Protein AF-A0A4Q6BHI4-F1 (afdb_monomer)

pLDDT: mean 84.82, std 15.79, range [33.0, 98.56]

Secondary structure (DSSP, 8-state):
------PPP-----S--------PPEEEPTT--HHHHHHHHHH-S-EEE-SEEEEEEEEEE-TTEEEEEEES-TTTEEEEEEEEES-EEEEEEESSEEE--PPTT-EEEEE-SSS-EEEEEES-EEEEEEEEEEEEE-SSEEEEEES-EEEEEEEEEEEEEEEEEEEEE---TT-----EEEEEEEEEEES-EE---SSSEEEEE-S-BTTBSEEEEEEEE-TTTTS-TT-EEEEE-S-SS---EEEEEEE-TT-SEEEEE-SSSEEEEES-B----TT----EEEE--TT---EEEEES-EE-S-TTT-S-SEE--TT-EEEEES-EEEE--TT-TTS-EEEE--HHHHHHTTPPPPTTEEEE--

Nearest PDB structures (foldseek):
  5w6h-assembly1_C  TM=3.954E-01  e=1.498E+00  Kuttervirus CBA120

Foldseek 3Di:
DDDDPDDDDDDPDPDPPDPPPDDDAAEDDQPDALVRVLVCQVVDLHHEYEFDEHENAEREADDARHHEDEYPAQVGYEYEYAYEYEHHDHYEYEGYEYDYQADAAAERYEYDYAYEHDYEYELYEFEHAQRYERHEYHYAYEYEYEQYAQARYLADYEYHHQRYAYEYYHYDAPHHCHAYEYPHEEAAHEQHEHEAHDDLESYEHEAAYPVHEHEAYAYHYQYNLPPDPRYEHYEHDADAHAHHYEDAYAEDRQGQEHYEHRYQHEYEYEQHEYQDDPSHNHQEYYEYDQPHLYEYEAEQYEGEDDLPPHLYHYHYHLNYAAEHENYWYQAADPVDNVDTDTDADAPVRCVVSVHDDHPRYHRYYD

Solvent-accessible surface area (backbone atoms only — not comparable to full-atom values): 17343 Å² total; per-residue (Å²): 138,83,85,80,80,79,74,79,76,79,76,79,75,68,84,75,80,74,81,73,73,82,83,74,61,44,75,53,63,76,85,47,48,36,68,55,49,46,58,47,53,77,75,35,50,30,33,27,39,53,71,45,69,35,55,39,48,72,36,75,40,48,88,47,37,38,40,37,44,35,34,67,25,41,91,43,9,38,37,38,35,33,38,41,33,42,16,25,42,69,23,36,41,28,22,20,21,36,39,31,79,32,56,75,76,33,49,25,34,31,34,33,58,86,44,50,25,30,39,35,40,35,38,27,33,27,27,2,32,81,44,2,20,14,34,31,37,47,19,32,33,43,36,39,40,30,40,36,36,27,29,56,18,45,33,12,37,38,32,59,15,65,60,20,41,39,36,36,38,40,30,58,69,84,76,17,29,34,20,38,38,38,56,27,16,31,47,39,38,35,46,31,27,31,31,52,46,80,73,59,36,36,31,36,45,65,46,46,27,81,77,50,58,27,39,38,34,51,31,32,34,40,32,47,75,58,78,52,94,69,28,16,47,31,31,27,60,78,40,88,51,58,39,26,37,38,42,20,38,61,33,47,50,28,21,33,25,53,30,39,44,10,22,37,17,40,41,36,39,44,56,26,40,40,80,62,47,101,74,46,54,32,34,34,39,35,37,34,42,63,86,12,49,24,40,37,39,35,38,48,26,32,43,28,56,46,68,86,83,28,80,40,57,62,49,69,17,93,50,29,37,37,41,34,33,48,25,26,38,34,32,75,30,95,89,42,65,91,55,59,47,77,43,70,55,32,69,68,51,36,50,75,38,75,34,82,77,58,92,47,51,47,56,39,81,114

Structure (mmCIF, N/CA/C/O backbone):
data_AF-A0A4Q6BHI4-F1
#
_entry.id   AF-A0A4Q6BHI4-F1
#
loop_
_atom_site.group_PDB
_atom_site.id
_atom_site.type_symbol
_atom_site.label_atom_id
_atom_site.label_alt_id
_atom_site.label_comp_id
_atom_site.label_asym_id
_atom_site.label_entity_id
_atom_site.label_seq_id
_atom_site.pdbx_PDB_ins_code
_atom_site.Cartn_x
_atom_site.Cartn_y
_atom_site.Cartn_z
_atom_site.occupancy
_atom_site.B_iso_or_equiv
_atom_site.auth_seq_id
_atom_site.auth_comp_id
_atom_site.auth_asym_id
_atom_site.auth_atom_id
_atom_site.pdbx_PDB_model_num
ATOM 1 N N . MET A 1 1 ? -3.845 -76.270 -6.814 1.00 40.12 1 MET A N 1
ATOM 2 C CA . MET A 1 1 ? -3.067 -75.185 -6.181 1.00 40.12 1 MET A CA 1
ATOM 3 C C . MET A 1 1 ? -2.710 -74.184 -7.267 1.00 40.12 1 MET A C 1
ATOM 5 O O . MET A 1 1 ? -1.854 -74.474 -8.090 1.00 40.12 1 MET A O 1
ATOM 9 N N . SER A 1 2 ? -3.455 -73.083 -7.365 1.00 36.72 2 SER A N 1
ATOM 10 C CA . SER A 1 2 ? -3.253 -72.045 -8.382 1.00 36.72 2 SER A CA 1
ATOM 11 C C . SER A 1 2 ? -2.414 -70.910 -7.797 1.00 36.72 2 SER A C 1
ATOM 13 O O . SER A 1 2 ? -2.824 -70.279 -6.825 1.00 36.72 2 SER A O 1
ATOM 15 N N . HIS A 1 3 ? -1.246 -70.656 -8.383 1.00 33.00 3 HIS A N 1
ATOM 16 C CA . HIS A 1 3 ? -0.408 -69.511 -8.047 1.00 33.00 3 HIS A CA 1
ATOM 17 C C . HIS A 1 3 ? -1.036 -68.226 -8.596 1.00 33.00 3 HIS A C 1
ATOM 19 O O . HIS A 1 3 ? -1.042 -67.989 -9.803 1.00 33.00 3 HIS A O 1
ATOM 25 N N . THR A 1 4 ? -1.557 -67.384 -7.706 1.00 37.88 4 THR A N 1
ATOM 26 C CA . THR A 1 4 ? -1.957 -66.017 -8.042 1.00 37.88 4 THR A CA 1
ATOM 27 C C . THR A 1 4 ? -0.696 -65.170 -8.184 1.00 37.88 4 THR A C 1
ATOM 29 O O . THR A 1 4 ? -0.023 -64.864 -7.201 1.00 37.88 4 THR A O 1
ATOM 32 N N . VAL A 1 5 ? -0.355 -64.803 -9.419 1.00 38.62 5 VAL A N 1
ATOM 33 C CA . VAL A 1 5 ? 0.704 -63.833 -9.713 1.00 38.62 5 VAL A CA 1
ATOM 34 C C . VAL A 1 5 ? 0.212 -62.452 -9.281 1.00 38.62 5 VAL A C 1
ATOM 36 O O . VAL A 1 5 ? -0.640 -61.851 -9.937 1.00 38.62 5 VAL A O 1
ATOM 39 N N . VAL A 1 6 ? 0.742 -61.941 -8.171 1.00 37.22 6 VAL A N 1
ATOM 40 C CA . VAL A 1 6 ? 0.564 -60.540 -7.777 1.00 37.22 6 VAL A CA 1
ATOM 41 C C . VAL A 1 6 ? 1.385 -59.691 -8.746 1.00 37.22 6 VAL A C 1
ATOM 43 O O . VAL A 1 6 ? 2.612 -59.663 -8.682 1.00 37.22 6 VAL A O 1
ATOM 46 N N . LYS A 1 7 ? 0.714 -59.024 -9.693 1.00 38.41 7 LYS A N 1
ATOM 47 C CA . LYS A 1 7 ? 1.350 -58.001 -10.531 1.00 38.41 7 LYS A CA 1
ATOM 48 C C . LYS A 1 7 ? 1.791 -56.846 -9.633 1.00 38.41 7 LYS A C 1
ATOM 50 O O . LYS A 1 7 ? 0.963 -56.262 -8.937 1.00 38.41 7 LYS A O 1
ATOM 55 N N . ALA A 1 8 ? 3.079 -56.514 -9.674 1.00 38.62 8 ALA A N 1
ATOM 56 C CA . ALA A 1 8 ? 3.609 -55.316 -9.041 1.00 38.62 8 ALA A CA 1
ATOM 57 C C . ALA A 1 8 ? 2.848 -54.083 -9.556 1.00 38.62 8 ALA A C 1
ATOM 59 O O . ALA A 1 8 ? 2.782 -53.839 -10.763 1.00 38.62 8 ALA A O 1
ATOM 60 N N . GLN A 1 9 ? 2.247 -53.330 -8.635 1.00 39.44 9 GLN A N 1
ATOM 61 C CA . GLN A 1 9 ? 1.704 -52.006 -8.913 1.00 39.44 9 GLN A CA 1
ATOM 62 C C . GLN A 1 9 ? 2.836 -51.119 -9.435 1.00 39.44 9 GLN A C 1
ATOM 64 O O . GLN A 1 9 ? 3.889 -51.014 -8.805 1.00 39.44 9 GLN A O 1
ATOM 69 N N . ALA A 1 10 ? 2.619 -50.479 -10.585 1.00 41.16 10 ALA A N 1
ATOM 70 C CA . ALA A 1 10 ? 3.504 -49.431 -11.061 1.00 41.16 10 ALA A CA 1
ATOM 71 C C . ALA A 1 10 ? 3.562 -48.334 -9.990 1.00 41.16 10 ALA A C 1
ATOM 73 O O . ALA A 1 10 ? 2.552 -47.695 -9.691 1.00 41.16 10 ALA A O 1
ATOM 74 N N . ILE A 1 11 ? 4.737 -48.149 -9.391 1.00 40.34 11 ILE A N 1
ATOM 75 C CA . ILE A 1 11 ? 5.003 -47.029 -8.495 1.00 40.34 11 ILE A CA 1
ATOM 76 C C . ILE A 1 11 ? 4.774 -45.765 -9.322 1.00 40.34 11 ILE A C 1
ATOM 78 O O . ILE A 1 11 ? 5.447 -45.553 -10.332 1.00 40.34 11 ILE A O 1
ATOM 82 N N . ALA A 1 12 ? 3.797 -44.952 -8.919 1.00 41.09 12 ALA A N 1
ATOM 83 C CA . ALA A 1 12 ? 3.589 -43.631 -9.481 1.00 41.09 12 ALA A CA 1
ATOM 84 C C . ALA A 1 12 ? 4.886 -42.834 -9.295 1.00 41.09 12 ALA A C 1
ATOM 86 O O . ALA A 1 12 ? 5.229 -42.419 -8.188 1.00 41.09 12 ALA A O 1
ATOM 87 N N . THR A 1 13 ? 5.645 -42.671 -10.378 1.00 45.59 13 THR A N 1
ATOM 88 C CA . THR A 1 13 ? 6.774 -41.747 -10.423 1.00 45.59 13 THR A CA 1
ATOM 89 C C . THR A 1 13 ? 6.241 -40.374 -10.036 1.00 45.59 13 THR A C 1
ATOM 91 O O . THR A 1 13 ? 5.237 -39.942 -10.607 1.00 45.59 13 THR A O 1
ATOM 94 N N . GLY A 1 14 ? 6.879 -39.736 -9.051 1.00 45.06 14 GLY A N 1
ATOM 95 C CA . GLY A 1 14 ? 6.514 -38.420 -8.526 1.00 45.06 14 GLY A CA 1
ATOM 96 C C . GLY A 1 14 ? 6.396 -37.326 -9.599 1.00 45.06 14 GLY A C 1
ATOM 97 O O . GLY A 1 14 ? 6.573 -37.598 -10.790 1.00 45.06 14 GLY A O 1
ATOM 98 N N . PRO A 1 15 ? 6.083 -36.077 -9.203 1.00 47.22 15 PRO A N 1
ATOM 99 C CA . PRO A 1 15 ? 5.855 -34.988 -10.148 1.00 47.22 15 PRO A CA 1
ATOM 100 C C . PRO A 1 15 ? 6.998 -34.936 -11.160 1.00 47.22 15 PRO A C 1
ATOM 102 O O . PRO A 1 15 ? 8.171 -34.869 -10.784 1.00 47.22 15 PRO A O 1
ATOM 105 N N . ARG A 1 16 ? 6.645 -35.044 -12.449 1.00 47.09 16 ARG A N 1
ATOM 106 C CA . ARG A 1 16 ? 7.596 -34.922 -13.557 1.00 47.09 16 ARG A CA 1
ATOM 107 C C . ARG A 1 16 ? 8.430 -33.673 -13.289 1.00 47.09 16 ARG A C 1
ATOM 109 O O . ARG A 1 16 ? 7.856 -32.596 -13.147 1.00 47.09 16 ARG A O 1
ATOM 116 N N . LYS A 1 17 ? 9.758 -33.820 -13.207 1.00 46.34 17 LYS A N 1
ATOM 117 C CA . LYS A 1 17 ? 10.690 -32.692 -13.294 1.00 46.34 17 LYS A CA 1
ATOM 118 C C . LYS A 1 17 ? 10.298 -31.916 -14.550 1.00 46.34 17 LYS A C 1
ATOM 120 O O . LYS A 1 17 ? 10.532 -32.393 -15.657 1.00 46.34 17 LYS A O 1
ATOM 125 N N . GLY A 1 18 ? 9.637 -30.775 -14.381 1.00 50.44 18 GLY A N 1
ATOM 126 C CA . GLY A 1 18 ? 9.522 -29.809 -15.455 1.00 50.44 18 GLY A CA 1
ATOM 127 C C . GLY A 1 18 ? 10.945 -29.392 -15.783 1.00 50.44 18 GLY A C 1
ATOM 128 O O . GLY A 1 18 ? 11.634 -28.841 -14.928 1.00 50.44 18 GLY A O 1
ATOM 129 N N . GLU A 1 19 ? 11.423 -29.723 -16.975 1.00 48.78 19 GLU A N 1
ATOM 130 C CA . GLU A 1 19 ? 12.625 -29.104 -17.518 1.00 48.78 19 GLU A CA 1
ATOM 131 C C . GLU A 1 19 ? 12.284 -27.638 -17.810 1.00 48.78 19 GLU A C 1
ATOM 133 O O . GLU A 1 19 ? 11.965 -27.258 -18.937 1.00 48.78 19 GLU A O 1
ATOM 138 N N . GLU A 1 20 ? 12.263 -26.807 -16.769 1.00 62.50 20 GLU A N 1
ATOM 139 C CA . GLU A 1 20 ? 12.192 -25.364 -16.935 1.00 62.50 20 GLU A CA 1
ATOM 140 C C . GLU A 1 20 ? 13.462 -24.936 -17.672 1.00 62.50 20 GLU A C 1
ATOM 142 O O . GLU A 1 20 ? 14.576 -25.005 -17.147 1.00 62.50 20 GLU A O 1
ATOM 147 N N . LYS A 1 21 ? 13.309 -24.559 -18.946 1.00 67.19 21 LYS A N 1
ATOM 148 C CA . LYS A 1 21 ? 14.417 -24.021 -19.734 1.00 67.19 21 LYS A CA 1
ATOM 149 C C . LYS A 1 21 ? 14.941 -22.767 -19.026 1.00 67.19 21 LYS A C 1
ATOM 151 O O . LYS A 1 21 ? 14.135 -21.892 -18.705 1.00 67.19 21 LYS A O 1
ATOM 156 N N . PRO A 1 22 ? 16.262 -22.635 -18.818 1.00 73.69 22 PRO A N 1
ATOM 157 C CA . PRO A 1 22 ? 16.822 -21.466 -18.158 1.00 73.69 22 PRO A CA 1
ATOM 158 C C . PRO A 1 22 ? 16.455 -20.195 -18.931 1.00 73.69 22 PRO A C 1
ATOM 160 O O . PRO A 1 22 ? 16.632 -20.110 -20.150 1.00 73.69 22 PRO A O 1
ATOM 163 N N . VAL A 1 23 ? 15.937 -19.196 -18.217 1.00 80.00 23 VAL A N 1
ATOM 164 C CA . VAL A 1 23 ? 15.596 -17.894 -18.795 1.00 80.00 23 VAL A CA 1
ATOM 165 C C . VAL A 1 23 ? 16.890 -17.148 -19.120 1.00 80.00 23 VAL A C 1
ATOM 167 O O . VAL A 1 23 ? 17.655 -16.789 -18.227 1.00 80.00 23 VAL A O 1
ATOM 170 N N . ARG A 1 24 ? 17.148 -16.892 -20.407 1.00 87.50 24 ARG A N 1
ATOM 171 C CA . ARG A 1 24 ? 18.288 -16.072 -20.838 1.00 87.50 24 ARG A CA 1
ATOM 172 C C . ARG A 1 24 ? 17.933 -14.592 -20.721 1.00 87.50 24 ARG A C 1
ATOM 174 O O . ARG A 1 24 ? 17.007 -14.135 -21.390 1.00 87.50 24 ARG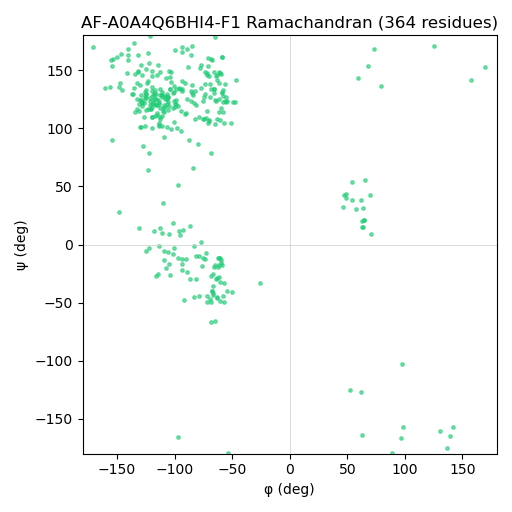 A O 1
ATOM 181 N N . LEU A 1 25 ? 18.691 -13.854 -19.914 1.00 92.31 25 LEU A N 1
ATOM 182 C CA . LEU A 1 25 ? 18.596 -12.398 -19.825 1.00 92.31 25 LEU A CA 1
ATOM 183 C C . LEU A 1 25 ? 19.611 -11.748 -20.774 1.00 92.31 25 LEU A C 1
ATOM 185 O O . LEU A 1 25 ? 20.783 -12.130 -20.782 1.00 92.31 25 LEU A O 1
ATOM 189 N N . LEU A 1 26 ? 19.178 -10.771 -21.571 1.00 96.38 26 LEU A N 1
ATOM 190 C CA . LEU A 1 26 ? 20.081 -9.988 -22.412 1.00 96.38 26 LEU A CA 1
ATOM 191 C C . LEU A 1 26 ? 20.719 -8.854 -21.591 1.00 96.38 26 LEU A C 1
ATOM 193 O O . LEU A 1 26 ? 19.977 -8.023 -21.068 1.00 96.38 26 LEU A O 1
ATOM 197 N N . PRO A 1 27 ? 22.056 -8.770 -21.486 1.00 97.31 27 PRO A N 1
ATOM 198 C CA . PRO A 1 27 ? 22.696 -7.684 -20.759 1.00 97.31 27 PRO A CA 1
ATOM 199 C C . PRO A 1 27 ? 22.519 -6.345 -21.486 1.00 97.31 27 PRO A C 1
ATOM 201 O O . PRO A 1 27 ? 22.748 -6.245 -22.692 1.00 97.31 27 PRO A O 1
ATOM 204 N N . ILE A 1 28 ? 22.157 -5.311 -20.734 1.00 98.06 28 ILE A N 1
ATOM 205 C CA . ILE A 1 28 ? 22.152 -3.921 -21.184 1.00 98.06 28 ILE A CA 1
ATOM 206 C C . ILE A 1 28 ? 23.559 -3.339 -20.971 1.00 98.06 28 ILE A C 1
ATOM 208 O O . ILE A 1 28 ? 24.056 -3.376 -19.842 1.00 98.06 28 ILE A O 1
ATOM 212 N N . PRO A 1 29 ? 24.225 -2.802 -22.012 1.00 97.62 29 PRO A N 1
ATOM 213 C CA . PRO A 1 29 ? 25.519 -2.144 -21.852 1.00 97.62 29 PRO A CA 1
ATOM 214 C C . PRO A 1 29 ? 25.423 -0.930 -20.924 1.00 97.62 29 PRO A C 1
ATOM 216 O O . PRO A 1 29 ? 24.495 -0.133 -21.040 1.00 97.62 29 PRO A O 1
ATOM 219 N N . LEU A 1 30 ? 26.411 -0.737 -20.047 1.00 96.50 30 LEU A N 1
ATOM 220 C CA . LEU A 1 30 ? 26.444 0.415 -19.134 1.00 96.50 30 LEU A CA 1
ATOM 221 C C . LEU A 1 30 ? 26.501 1.762 -19.877 1.00 96.50 30 LEU A C 1
ATOM 223 O O . LEU A 1 30 ? 26.010 2.768 -19.380 1.00 96.50 30 LEU A O 1
ATOM 227 N N . SER A 1 31 ? 27.077 1.769 -21.081 1.00 96.56 31 SER A N 1
ATOM 228 C CA . SER A 1 31 ? 27.160 2.939 -21.959 1.00 96.56 31 SER A CA 1
ATOM 229 C C . SER A 1 31 ? 25.906 3.173 -22.807 1.00 96.56 31 SER A C 1
ATOM 231 O O . SER A 1 31 ? 25.905 4.110 -23.602 1.00 96.56 31 SER A O 1
ATOM 233 N N . ALA A 1 32 ? 24.879 2.319 -22.707 1.00 97.69 32 ALA A N 1
ATOM 234 C CA . ALA A 1 32 ? 23.687 2.433 -23.538 1.00 97.69 32 ALA A CA 1
ATOM 235 C C . ALA A 1 32 ? 22.913 3.717 -23.210 1.00 97.69 32 ALA A C 1
ATOM 237 O O . ALA A 1 32 ? 22.606 4.016 -22.054 1.00 97.69 32 ALA A O 1
ATOM 238 N N . THR A 1 33 ? 22.571 4.466 -24.249 1.00 98.25 33 THR A N 1
ATOM 239 C CA . THR A 1 33 ? 21.705 5.643 -24.175 1.00 98.25 33 THR A CA 1
ATOM 240 C C . THR A 1 33 ? 20.249 5.239 -23.897 1.00 98.25 33 THR A C 1
ATOM 242 O O . THR A 1 33 ? 19.857 4.105 -24.188 1.00 98.25 33 THR A O 1
ATOM 245 N N . PRO A 1 34 ? 19.389 6.159 -23.416 1.00 98.44 34 PRO A N 1
ATOM 246 C CA . PRO A 1 34 ? 17.963 5.878 -23.224 1.00 98.44 34 PRO A CA 1
ATOM 247 C C . PRO A 1 34 ? 17.271 5.267 -24.455 1.00 98.44 34 PRO A C 1
ATOM 249 O O . PRO A 1 34 ? 16.480 4.335 -2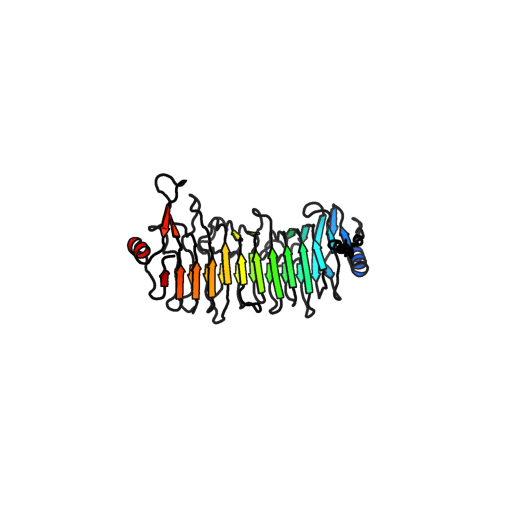4.327 1.00 98.44 34 PRO A O 1
ATOM 252 N N . ALA A 1 35 ? 17.593 5.762 -25.656 1.00 98.12 35 ALA A N 1
ATOM 253 C CA . ALA A 1 35 ? 17.015 5.267 -26.904 1.00 98.12 35 ALA A CA 1
ATOM 254 C C . ALA A 1 35 ? 17.468 3.833 -27.225 1.00 98.12 35 ALA A C 1
ATOM 256 O O . ALA A 1 35 ? 16.660 3.010 -27.653 1.00 98.12 35 ALA A O 1
ATOM 257 N N . GLU A 1 36 ? 18.740 3.510 -26.982 1.00 98.19 36 GLU A N 1
ATOM 258 C CA . GLU A 1 36 ? 19.262 2.150 -27.153 1.00 98.19 36 GLU A CA 1
ATOM 259 C C . GLU A 1 36 ? 18.654 1.182 -26.134 1.00 98.19 36 GLU A C 1
ATOM 261 O O . GLU A 1 36 ? 18.284 0.067 -26.502 1.00 98.19 36 GLU A O 1
ATOM 266 N N . ILE A 1 37 ? 18.487 1.613 -24.879 1.00 98.38 37 ILE A N 1
ATOM 267 C CA . ILE A 1 37 ? 17.819 0.829 -23.830 1.00 98.38 37 ILE A CA 1
ATOM 268 C C . ILE A 1 37 ? 16.373 0.519 -24.234 1.00 98.38 37 ILE A C 1
ATOM 270 O O . ILE A 1 37 ? 15.967 -0.645 -24.191 1.00 98.38 37 ILE A O 1
ATOM 274 N N . GLN A 1 38 ? 15.616 1.527 -24.680 1.00 98.06 38 GLN A N 1
ATOM 275 C CA . GLN A 1 38 ? 14.253 1.342 -25.185 1.00 98.06 38 GLN A CA 1
ATOM 276 C C . GLN A 1 38 ? 14.231 0.337 -26.346 1.00 98.06 38 GLN A C 1
ATOM 278 O O . GLN A 1 38 ? 13.494 -0.643 -26.299 1.00 98.06 38 GLN A O 1
ATOM 283 N N . ALA A 1 39 ? 15.103 0.511 -27.345 1.00 96.88 39 ALA A N 1
ATOM 284 C CA . ALA A 1 39 ? 15.169 -0.377 -28.505 1.00 96.88 39 ALA A CA 1
ATOM 285 C C . ALA A 1 39 ? 15.567 -1.824 -28.153 1.00 96.88 39 ALA A C 1
ATOM 287 O O . ALA A 1 39 ? 15.216 -2.764 -28.872 1.00 96.88 39 ALA A O 1
ATOM 288 N N . LEU A 1 40 ? 16.337 -2.038 -27.082 1.00 96.50 40 LEU A N 1
ATOM 289 C CA . LEU A 1 40 ? 16.642 -3.377 -26.574 1.00 96.50 40 LEU A CA 1
ATOM 290 C C . LEU A 1 40 ? 15.416 -4.001 -25.899 1.00 96.50 40 LEU A C 1
ATOM 292 O O . LEU A 1 40 ? 15.090 -5.149 -26.184 1.00 96.50 40 LEU A O 1
ATOM 296 N N . ILE A 1 41 ? 14.698 -3.249 -25.069 1.00 95.69 41 ILE A N 1
ATOM 297 C CA . ILE A 1 41 ? 13.499 -3.737 -24.372 1.00 95.69 41 ILE A CA 1
ATOM 298 C C . ILE A 1 41 ? 12.346 -4.028 -25.343 1.00 95.69 41 ILE A C 1
ATOM 300 O O . ILE A 1 41 ? 11.642 -5.025 -25.179 1.00 95.69 41 ILE A O 1
ATOM 304 N N . ASP A 1 42 ? 12.208 -3.232 -26.403 1.00 94.88 42 ASP A N 1
ATOM 305 C CA . ASP A 1 42 ? 11.208 -3.457 -27.453 1.00 94.88 42 ASP A CA 1
ATOM 306 C C . ASP A 1 42 ? 11.454 -4.767 -28.225 1.00 94.88 42 ASP A C 1
ATOM 308 O O . ASP A 1 42 ? 10.517 -5.395 -28.719 1.00 94.88 42 ASP A O 1
ATOM 312 N N . ARG A 1 43 ? 12.720 -5.193 -28.342 1.00 94.31 43 ARG A N 1
ATOM 313 C CA . ARG A 1 43 ? 13.121 -6.407 -29.076 1.00 94.31 43 ARG A CA 1
ATOM 314 C C . ARG A 1 43 ? 13.234 -7.644 -28.193 1.00 94.31 43 ARG A C 1
ATOM 316 O O . ARG A 1 43 ? 13.179 -8.763 -28.705 1.00 94.31 43 ARG A O 1
ATOM 323 N N . HIS A 1 44 ? 13.415 -7.465 -26.888 1.00 94.69 44 HIS A N 1
ATOM 324 C CA . HIS A 1 44 ? 13.744 -8.546 -25.970 1.00 94.69 44 HIS A CA 1
ATOM 325 C C . HIS A 1 44 ? 12.829 -8.540 -24.748 1.00 94.69 44 HIS A C 1
ATOM 327 O O . HIS A 1 44 ? 12.763 -7.579 -23.993 1.00 94.69 44 HIS A O 1
ATOM 333 N N . HIS A 1 45 ? 12.171 -9.676 -24.510 1.00 92.50 45 HIS A N 1
ATOM 334 C CA . HIS A 1 45 ? 11.302 -9.864 -23.345 1.00 92.50 45 HIS A CA 1
ATOM 335 C C . HIS A 1 45 ? 12.063 -9.907 -22.018 1.00 92.50 45 HIS A C 1
ATOM 337 O O . HIS A 1 45 ? 11.500 -9.593 -20.978 1.00 92.50 45 HIS A O 1
ATOM 343 N N . ASN A 1 46 ? 13.330 -10.322 -22.052 1.00 96.50 46 ASN A N 1
ATOM 344 C CA . ASN A 1 46 ? 14.133 -10.561 -20.863 1.00 96.50 46 ASN A CA 1
ATOM 345 C C . ASN A 1 46 ? 15.446 -9.784 -20.959 1.00 96.50 46 ASN A C 1
ATOM 347 O O . ASN A 1 46 ? 16.316 -10.141 -21.759 1.00 96.50 46 ASN A O 1
ATOM 351 N N . VAL A 1 47 ? 15.602 -8.748 -20.142 1.00 97.62 47 VAL A N 1
ATOM 352 C CA . VAL A 1 47 ? 16.798 -7.900 -20.101 1.00 97.62 47 VAL A CA 1
ATOM 353 C C . VAL A 1 47 ? 17.381 -7.831 -18.694 1.00 97.62 47 VAL A C 1
ATOM 355 O O . VAL A 1 47 ? 16.672 -7.953 -17.693 1.00 97.62 47 VAL A O 1
ATOM 358 N N . TYR A 1 48 ? 18.692 -7.627 -18.629 1.00 98.19 48 TYR A N 1
ATOM 359 C CA . TYR A 1 48 ? 19.456 -7.545 -17.397 1.00 98.19 48 TYR A CA 1
ATOM 360 C C . TYR A 1 48 ? 20.312 -6.286 -17.363 1.00 98.19 48 TYR A C 1
ATOM 362 O O . TYR A 1 48 ? 21.178 -6.081 -18.211 1.00 98.19 48 TYR A O 1
ATOM 370 N N . PHE A 1 49 ? 20.105 -5.472 -16.340 1.00 98.44 49 PHE A N 1
ATOM 371 C CA . PHE A 1 49 ? 20.971 -4.363 -15.993 1.00 98.44 49 PHE A CA 1
ATOM 372 C C . PHE A 1 49 ? 22.021 -4.865 -15.002 1.00 98.44 49 PHE A C 1
ATOM 374 O O . PHE A 1 49 ? 21.705 -5.212 -13.863 1.00 98.44 49 PHE A O 1
ATOM 381 N N . GLY A 1 50 ? 23.282 -4.902 -15.434 1.00 98.06 50 GLY A N 1
ATOM 382 C CA . GLY A 1 50 ? 24.403 -5.216 -14.549 1.00 98.06 50 GLY A CA 1
ATOM 383 C C . GLY A 1 50 ? 24.601 -4.155 -13.455 1.00 98.06 50 GLY A C 1
ATOM 384 O O . GLY A 1 50 ? 23.889 -3.145 -13.430 1.00 98.06 50 GLY A O 1
ATOM 385 N N . PRO A 1 51 ? 25.578 -4.338 -12.552 1.00 98.31 51 PRO A N 1
ATOM 386 C CA . PRO A 1 51 ? 25.952 -3.302 -11.594 1.00 98.31 51 PRO A CA 1
ATOM 387 C C . PRO A 1 51 ? 26.340 -1.998 -12.305 1.00 98.31 51 PRO A C 1
ATOM 389 O O . PRO A 1 51 ? 27.038 -2.032 -13.318 1.00 98.31 51 PRO A O 1
ATOM 392 N N . GLY A 1 52 ? 25.896 -0.857 -11.780 1.00 97.94 52 GLY A N 1
ATOM 393 C CA . GLY A 1 52 ? 26.180 0.463 -12.342 1.00 97.94 52 GLY A CA 1
ATOM 394 C C . GLY A 1 52 ? 24.970 1.396 -12.379 1.00 97.94 52 GLY A C 1
ATOM 395 O O . GLY A 1 52 ? 23.892 1.072 -11.880 1.00 97.94 52 GLY A O 1
ATOM 396 N N . ASN A 1 53 ? 25.172 2.573 -12.973 1.00 98.25 53 ASN A N 1
ATOM 397 C CA . ASN A 1 53 ? 24.159 3.617 -13.110 1.00 98.25 53 ASN A CA 1
ATOM 398 C C . ASN A 1 53 ? 23.751 3.762 -14.580 1.00 98.25 53 ASN A C 1
ATOM 400 O O . ASN A 1 53 ? 24.610 3.991 -15.427 1.00 98.25 53 ASN A O 1
ATOM 404 N N . TYR A 1 54 ? 22.455 3.685 -14.866 1.00 98.56 54 TYR A N 1
ATOM 405 C CA . TYR A 1 54 ? 21.898 3.780 -16.215 1.00 98.56 54 TYR A CA 1
ATOM 406 C C . TYR A 1 54 ? 20.939 4.966 -16.293 1.00 98.56 54 TYR A C 1
ATOM 408 O O . TYR A 1 54 ? 20.005 5.073 -15.497 1.00 98.56 54 TYR A O 1
ATOM 416 N N . GLY A 1 55 ? 21.135 5.849 -17.269 1.00 98.12 55 GLY A N 1
ATOM 417 C CA . GLY A 1 55 ? 20.141 6.865 -17.609 1.00 98.12 55 GLY A CA 1
ATOM 418 C C . GLY A 1 55 ? 19.083 6.253 -18.517 1.00 98.12 55 GLY A C 1
ATOM 419 O O . GLY A 1 55 ? 19.373 5.987 -19.678 1.00 98.12 55 GLY A O 1
ATOM 420 N N . ILE A 1 56 ? 17.868 6.034 -18.010 1.00 98.25 56 ILE A N 1
ATOM 421 C CA . ILE A 1 56 ? 16.791 5.399 -18.792 1.00 98.25 56 ILE A CA 1
ATOM 422 C C . ILE A 1 56 ? 15.835 6.413 -19.433 1.00 98.25 56 ILE A C 1
ATOM 424 O O . ILE A 1 56 ? 15.024 6.045 -20.278 1.00 98.25 56 ILE A O 1
ATOM 428 N N . GLY A 1 57 ? 15.908 7.693 -19.049 1.00 97.00 57 GLY A N 1
ATOM 429 C CA . GLY A 1 57 ? 14.938 8.698 -19.492 1.00 97.00 57 GLY A CA 1
ATOM 430 C C . GLY A 1 57 ? 13.526 8.352 -19.008 1.00 97.00 57 GLY A C 1
ATOM 431 O O . GLY A 1 57 ? 13.333 8.134 -17.818 1.00 97.00 57 GLY A O 1
ATOM 432 N N . ASN A 1 58 ? 12.548 8.298 -19.913 1.00 97.75 58 ASN A N 1
ATOM 433 C CA . ASN A 1 58 ? 11.245 7.685 -19.641 1.00 97.75 58 ASN A CA 1
ATOM 434 C C . ASN A 1 58 ? 11.125 6.404 -20.470 1.00 97.75 58 ASN A C 1
ATOM 436 O O . ASN A 1 58 ? 10.860 6.476 -21.672 1.00 97.75 58 ASN A O 1
ATOM 440 N N . LEU A 1 59 ? 11.320 5.258 -19.824 1.00 98.00 59 LEU A N 1
ATOM 441 C CA . LEU A 1 59 ? 11.184 3.948 -20.443 1.00 98.00 59 LEU A CA 1
ATOM 442 C C . LEU A 1 59 ? 9.699 3.612 -20.617 1.00 98.00 59 LEU A C 1
ATOM 444 O O . LEU A 1 59 ? 8.941 3.578 -19.647 1.00 98.00 59 LEU A O 1
ATOM 448 N N . ARG A 1 60 ? 9.278 3.330 -21.849 1.00 97.81 60 ARG A N 1
ATOM 449 C CA . ARG A 1 60 ? 7.883 3.027 -22.184 1.00 97.81 60 ARG A CA 1
ATOM 450 C C . ARG A 1 60 ? 7.707 1.538 -22.424 1.00 97.81 60 ARG A C 1
ATOM 452 O O . ARG A 1 60 ? 8.314 0.975 -23.327 1.00 97.81 60 ARG A O 1
ATOM 459 N N . LEU A 1 61 ? 6.863 0.899 -21.625 1.00 97.00 61 LEU A N 1
ATOM 460 C CA . LEU A 1 61 ? 6.504 -0.508 -21.764 1.00 97.00 61 LEU A CA 1
ATOM 461 C C . LEU A 1 61 ? 5.077 -0.578 -22.307 1.00 97.00 61 LEU A C 1
ATOM 463 O O . LEU A 1 61 ? 4.106 -0.350 -21.586 1.00 97.00 61 LEU A O 1
ATOM 467 N N . GLU A 1 62 ? 4.957 -0.838 -23.603 1.00 93.00 62 GLU A N 1
ATOM 468 C CA . GLU A 1 62 ? 3.693 -0.775 -24.339 1.00 93.00 62 GLU A CA 1
ATOM 469 C C . GLU A 1 62 ? 3.360 -2.127 -24.988 1.00 93.00 62 GLU A C 1
ATOM 471 O O . GLU A 1 62 ? 4.114 -3.096 -24.895 1.00 93.00 62 GLU A O 1
ATOM 476 N N . LYS A 1 63 ? 2.211 -2.200 -25.676 1.00 85.94 63 LYS A N 1
ATOM 477 C CA . LYS A 1 63 ? 1.826 -3.330 -26.548 1.00 85.94 63 LYS A CA 1
ATOM 478 C C . LYS A 1 63 ? 1.793 -4.693 -25.836 1.00 85.94 63 LYS A C 1
ATOM 480 O O . LYS A 1 63 ? 1.994 -5.737 -26.458 1.00 85.94 63 LYS A O 1
ATOM 485 N N . GLY A 1 64 ? 1.487 -4.702 -24.536 1.00 83.62 64 GLY A N 1
ATOM 486 C CA . GLY A 1 64 ? 1.391 -5.936 -23.759 1.00 83.62 64 GLY A CA 1
ATOM 487 C C . GLY A 1 64 ? 2.750 -6.595 -23.537 1.00 83.62 64 GLY A C 1
ATOM 488 O O . GLY A 1 64 ? 2.847 -7.821 -23.681 1.00 83.62 64 GLY A O 1
ATOM 489 N N . GLN A 1 65 ? 3.765 -5.776 -23.227 1.00 91.88 65 GLN A N 1
ATOM 490 C CA . GLN A 1 65 ? 5.111 -6.199 -22.843 1.00 91.88 65 GLN A CA 1
ATOM 491 C C . GLN A 1 65 ? 5.055 -7.314 -21.791 1.00 91.88 65 GLN A C 1
ATOM 493 O O . GLN A 1 65 ? 4.204 -7.300 -20.896 1.00 91.88 65 GLN A O 1
ATOM 498 N N . LYS A 1 66 ? 5.973 -8.275 -21.918 1.00 95.25 66 LYS A N 1
ATOM 499 C CA . LYS A 1 66 ? 6.090 -9.454 -21.054 1.00 95.25 66 LYS A CA 1
ATOM 500 C C . LYS A 1 66 ? 7.545 -9.783 -20.756 1.00 95.25 66 LYS A C 1
ATO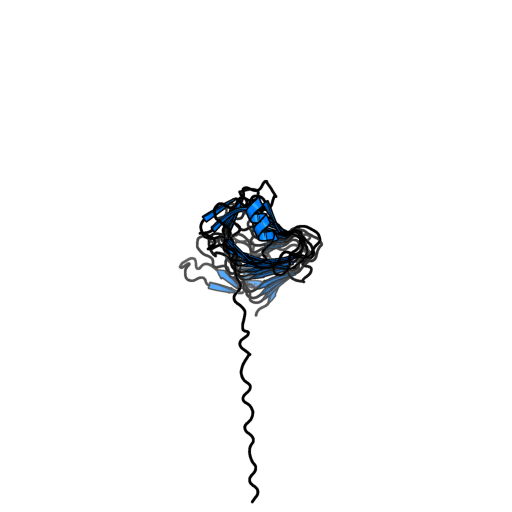M 502 O O . LYS A 1 66 ? 8.419 -9.374 -21.522 1.00 95.25 66 LYS A O 1
ATOM 507 N N . GLY A 1 67 ? 7.764 -10.600 -19.730 1.00 94.81 67 GLY A N 1
ATOM 508 C CA . GLY A 1 67 ? 9.079 -11.115 -19.356 1.00 94.81 67 GLY A CA 1
ATOM 509 C C . GLY A 1 67 ? 9.727 -10.324 -18.223 1.00 94.81 67 GLY A C 1
ATOM 510 O O . GLY A 1 67 ? 9.032 -9.716 -17.410 1.00 94.81 67 GLY A O 1
ATOM 511 N N . LEU A 1 68 ? 11.054 -10.388 -18.131 1.00 96.69 68 LEU A N 1
ATOM 512 C CA . LEU A 1 68 ? 11.819 -9.872 -16.999 1.00 96.69 68 LEU A CA 1
ATOM 513 C C . LEU A 1 68 ? 12.655 -8.648 -17.380 1.00 96.69 68 LEU A C 1
ATOM 515 O O . LEU A 1 68 ? 13.478 -8.698 -18.289 1.00 96.69 68 LEU A O 1
ATOM 519 N N . ILE A 1 69 ? 12.531 -7.578 -16.603 1.00 97.69 69 ILE A N 1
ATOM 520 C CA . ILE A 1 69 ? 13.475 -6.461 -16.592 1.00 97.69 69 ILE A CA 1
ATOM 521 C C . ILE A 1 69 ? 14.141 -6.468 -15.219 1.00 97.69 69 ILE A C 1
ATOM 523 O O . ILE A 1 69 ? 13.521 -6.117 -14.213 1.00 97.69 69 ILE A O 1
ATOM 527 N N . TRP A 1 70 ? 15.388 -6.932 -15.167 1.00 97.88 70 TRP A N 1
ATOM 528 C CA . TRP A 1 70 ? 16.029 -7.314 -13.910 1.00 97.88 70 TRP A CA 1
ATOM 529 C C . TRP A 1 70 ? 17.341 -6.571 -13.672 1.00 97.88 70 TRP A C 1
ATOM 531 O O . TRP A 1 70 ? 18.135 -6.412 -14.593 1.00 97.88 70 TRP A O 1
ATOM 541 N N . GLY A 1 71 ? 17.590 -6.136 -12.439 1.00 98.00 71 GLY A N 1
ATOM 542 C CA . GLY A 1 71 ? 18.865 -5.556 -12.018 1.00 98.00 71 GLY A CA 1
ATOM 543 C C . GLY A 1 71 ? 19.768 -6.547 -11.281 1.00 98.00 71 GLY A C 1
ATOM 544 O O . GLY A 1 71 ? 19.337 -7.613 -10.836 1.00 98.00 71 GLY A O 1
ATOM 545 N N . ALA A 1 72 ? 21.034 -6.179 -11.100 1.00 96.50 72 ALA A N 1
ATOM 546 C CA . ALA A 1 72 ? 22.013 -6.958 -10.340 1.00 96.50 72 ALA A CA 1
ATOM 547 C C . ALA A 1 72 ? 21.813 -6.872 -8.815 1.00 96.50 72 ALA A C 1
ATOM 549 O O . ALA A 1 72 ? 22.435 -7.620 -8.061 1.00 96.50 72 ALA A O 1
ATOM 550 N N . GLY A 1 73 ? 20.968 -5.958 -8.342 1.00 93.50 73 GLY A N 1
ATOM 551 C CA . GLY A 1 73 ? 20.731 -5.710 -6.926 1.00 93.50 73 GLY A CA 1
ATOM 552 C C . GLY A 1 73 ? 20.170 -4.315 -6.682 1.00 93.50 73 GLY A C 1
ATOM 553 O O . GLY A 1 73 ? 20.618 -3.332 -7.273 1.00 93.50 73 GLY A O 1
ATOM 554 N N . ARG A 1 74 ? 19.232 -4.197 -5.733 1.00 85.75 74 ARG A N 1
ATOM 555 C CA . ARG A 1 74 ? 18.591 -2.910 -5.391 1.00 85.75 74 ARG A CA 1
ATOM 556 C C . ARG A 1 74 ? 19.555 -1.807 -4.933 1.00 85.75 74 ARG A C 1
ATOM 558 O O . ARG A 1 74 ? 19.154 -0.657 -4.863 1.00 85.75 74 ARG A O 1
ATOM 565 N N . LEU A 1 75 ? 20.780 -2.158 -4.537 1.00 87.94 75 LEU A N 1
ATOM 566 C CA . LEU A 1 75 ? 21.824 -1.216 -4.109 1.00 87.94 75 LEU A CA 1
ATOM 567 C C . LEU A 1 75 ? 23.023 -1.178 -5.072 1.00 87.94 75 LEU A C 1
ATOM 569 O O . LEU A 1 75 ? 23.964 -0.432 -4.830 1.00 87.94 75 LEU A O 1
ATOM 573 N N . THR A 1 76 ? 23.015 -1.990 -6.133 1.00 95.25 76 THR A N 1
ATOM 574 C CA . THR A 1 76 ? 24.142 -2.143 -7.071 1.00 95.25 76 THR A CA 1
ATOM 575 C C . THR A 1 76 ? 23.797 -1.683 -8.482 1.00 95.25 76 THR A C 1
ATOM 577 O O . THR A 1 76 ? 24.686 -1.241 -9.207 1.00 95.25 76 THR A O 1
ATOM 580 N N . THR A 1 77 ? 22.523 -1.744 -8.867 1.00 98.12 77 THR A N 1
ATOM 581 C CA . THR A 1 77 ? 22.010 -1.234 -10.140 1.00 98.12 77 THR A CA 1
ATOM 582 C C . THR A 1 77 ? 21.090 -0.051 -9.871 1.00 98.12 77 THR A C 1
ATOM 584 O O . THR A 1 77 ? 20.043 -0.220 -9.244 1.00 98.12 77 THR A O 1
ATOM 587 N N . THR A 1 78 ? 21.450 1.129 -10.372 1.00 97.81 78 THR A N 1
ATOM 588 C CA . THR A 1 78 ? 20.613 2.333 -10.305 1.00 97.81 78 THR A CA 1
ATOM 589 C C . THR A 1 78 ? 20.146 2.723 -11.696 1.00 97.81 78 THR A C 1
ATOM 591 O O . THR A 1 78 ? 20.948 2.887 -12.612 1.00 97.81 78 THR A O 1
ATOM 594 N N . LEU A 1 79 ? 18.846 2.920 -11.839 1.00 98.38 79 LEU A N 1
ATOM 595 C CA . LEU A 1 79 ? 18.202 3.482 -13.010 1.00 98.38 79 LEU A CA 1
ATOM 596 C C . LEU A 1 79 ? 17.778 4.916 -12.671 1.00 98.38 79 LEU A C 1
ATOM 598 O O . LEU A 1 79 ? 17.090 5.144 -11.675 1.00 98.38 79 LEU A O 1
ATOM 602 N N . THR A 1 80 ? 18.183 5.879 -13.493 1.00 97.94 80 THR A N 1
ATOM 603 C CA . THR A 1 80 ? 17.778 7.282 -13.357 1.00 97.94 80 THR A CA 1
ATOM 604 C C . THR A 1 80 ? 16.769 7.622 -14.442 1.00 97.94 80 THR A C 1
ATOM 606 O O . THR A 1 80 ? 17.099 7.594 -15.632 1.00 97.94 80 THR A O 1
ATOM 609 N N . GLY A 1 81 ? 15.545 7.951 -14.032 1.00 97.69 81 GLY A N 1
ATOM 610 C CA . GLY A 1 81 ? 14.427 8.186 -14.941 1.00 97.69 81 GLY A CA 1
ATOM 611 C C . GLY A 1 81 ? 13.111 7.600 -14.437 1.00 97.69 81 GLY A C 1
ATOM 612 O O . GLY A 1 81 ? 12.982 7.247 -13.268 1.00 97.69 81 GLY A O 1
ATOM 613 N N . SER A 1 82 ? 12.132 7.494 -15.324 1.00 98.19 82 SER A N 1
ATOM 614 C CA . SER A 1 82 ? 10.803 6.959 -15.033 1.00 98.19 82 SER A CA 1
ATOM 615 C C . SER A 1 82 ? 10.448 5.787 -15.946 1.00 98.19 82 SER A C 1
ATOM 617 O O . SER A 1 82 ? 11.103 5.541 -16.962 1.00 98.19 82 SER A O 1
ATOM 619 N N . ILE A 1 83 ? 9.415 5.041 -15.560 1.00 98.56 83 ILE A N 1
ATOM 620 C CA . ILE A 1 83 ? 8.860 3.930 -16.330 1.00 98.56 83 ILE A CA 1
ATOM 621 C C . ILE A 1 83 ? 7.359 4.160 -16.497 1.00 98.56 83 ILE A C 1
ATOM 623 O O . ILE A 1 83 ? 6.625 4.241 -15.512 1.00 98.56 83 ILE A O 1
ATOM 627 N N . THR A 1 84 ? 6.899 4.224 -17.745 1.00 98.38 84 THR A N 1
ATOM 628 C CA . THR A 1 84 ? 5.474 4.288 -18.094 1.00 98.38 84 THR A CA 1
ATOM 629 C C . THR A 1 84 ? 5.034 2.952 -18.680 1.00 98.38 84 THR A C 1
ATOM 631 O O . THR A 1 84 ? 5.639 2.468 -19.633 1.00 98.38 84 THR A O 1
ATOM 634 N N . ILE A 1 85 ? 3.971 2.359 -18.145 1.00 98.38 85 ILE A N 1
ATOM 635 C CA . ILE A 1 85 ? 3.461 1.046 -18.552 1.00 98.38 85 ILE A CA 1
ATOM 636 C C . ILE A 1 85 ? 2.038 1.212 -19.080 1.00 98.38 85 ILE A C 1
ATOM 638 O O . ILE A 1 85 ? 1.163 1.671 -18.353 1.00 98.38 85 ILE A O 1
ATOM 642 N N . SER A 1 86 ? 1.791 0.819 -20.329 1.00 96.56 86 SER A N 1
ATOM 643 C CA . SER A 1 86 ? 0.471 0.874 -20.971 1.00 96.56 86 SER A CA 1
ATOM 644 C C . SER A 1 86 ? 0.061 -0.519 -21.450 1.00 96.56 86 SER A C 1
ATOM 646 O O . SER A 1 86 ? 0.199 -0.873 -22.625 1.00 96.56 86 SER A O 1
ATOM 648 N N . GLY A 1 87 ? -0.410 -1.327 -20.496 1.00 93.69 87 GLY A N 1
ATOM 649 C CA . GLY A 1 87 ? -0.746 -2.743 -20.670 1.00 93.69 87 GLY A CA 1
ATOM 650 C C . GLY A 1 87 ? 0.473 -3.677 -20.663 1.00 93.69 87 GLY A C 1
ATOM 651 O O . GLY A 1 87 ? 1.487 -3.422 -21.313 1.00 93.69 87 GLY A O 1
ATOM 652 N N . SER A 1 88 ? 0.359 -4.803 -19.959 1.00 95.81 88 SER A N 1
ATOM 653 C CA . SER A 1 88 ? 1.416 -5.817 -19.824 1.00 95.81 88 SER A CA 1
ATOM 654 C C . SER A 1 88 ? 0.830 -7.214 -19.630 1.00 95.81 88 SER A C 1
ATOM 656 O O . SER A 1 88 ? -0.331 -7.363 -19.248 1.00 95.81 88 SER A O 1
ATOM 658 N N . ARG A 1 89 ? 1.637 -8.246 -19.883 1.00 94.25 89 ARG A N 1
ATOM 659 C CA . ARG A 1 89 ? 1.300 -9.651 -19.618 1.00 94.25 89 ARG A CA 1
ATOM 660 C C . ARG A 1 89 ? 2.457 -10.288 -18.865 1.00 94.25 89 ARG A C 1
ATOM 662 O O . ARG A 1 89 ? 3.531 -10.386 -19.442 1.00 94.25 89 ARG A O 1
ATOM 669 N N . GLU A 1 90 ? 2.250 -10.700 -17.617 1.00 94.62 90 GLU A N 1
ATOM 670 C CA . GLU A 1 90 ? 3.278 -11.372 -16.803 1.00 94.62 90 GLU A CA 1
ATOM 671 C C . GLU A 1 90 ? 4.627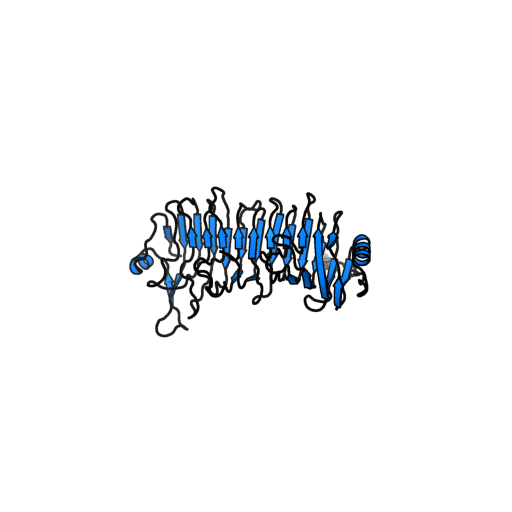 -10.621 -16.815 1.00 94.62 90 GLU A C 1
ATOM 673 O O . GLU A 1 90 ? 5.698 -11.199 -17.014 1.00 94.62 90 GLU A O 1
ATOM 678 N N . LEU A 1 91 ? 4.579 -9.292 -16.691 1.00 97.62 91 LEU A N 1
ATOM 679 C CA . LEU A 1 91 ? 5.779 -8.462 -16.674 1.00 97.62 91 LEU A CA 1
ATOM 680 C C . LEU A 1 91 ? 6.344 -8.423 -15.258 1.00 97.62 91 LEU A C 1
ATOM 682 O O . LEU A 1 91 ? 5.633 -8.089 -14.312 1.00 97.62 91 LEU A O 1
ATOM 686 N N . VAL A 1 92 ? 7.634 -8.707 -15.117 1.00 97.88 92 VAL A N 1
ATOM 687 C CA . VAL A 1 92 ? 8.347 -8.601 -13.845 1.00 97.88 92 VAL A CA 1
ATOM 688 C C . VAL A 1 92 ? 9.429 -7.541 -13.970 1.00 97.88 92 VAL A C 1
ATOM 690 O O . VAL A 1 92 ? 10.332 -7.660 -14.796 1.00 97.88 92 VAL A O 1
ATOM 693 N N . LEU A 1 93 ? 9.356 -6.513 -13.129 1.00 98.12 93 LEU A N 1
ATOM 694 C CA . LEU A 1 93 ? 10.411 -5.516 -12.969 1.00 98.12 93 LEU A CA 1
ATOM 695 C C . LEU A 1 93 ? 11.027 -5.704 -11.586 1.00 98.12 93 LEU A C 1
ATOM 697 O O . LEU A 1 93 ? 10.294 -5.749 -10.595 1.00 98.12 93 LEU A O 1
ATOM 701 N N . GLY A 1 94 ? 12.349 -5.813 -11.478 1.00 96.88 94 GLY A N 1
ATOM 702 C CA . GLY A 1 94 ? 12.907 -5.995 -10.146 1.00 96.88 94 GLY A CA 1
ATOM 703 C C . GLY A 1 94 ? 14.407 -5.918 -9.967 1.00 96.88 94 GLY A C 1
ATOM 704 O O . GLY A 1 94 ? 15.190 -5.933 -10.912 1.00 96.88 94 GLY A O 1
ATOM 705 N N . ASN A 1 95 ? 14.783 -5.889 -8.688 1.00 96.00 95 ASN A N 1
ATOM 706 C CA . ASN A 1 95 ? 16.156 -5.959 -8.195 1.00 96.00 95 ASN A CA 1
ATOM 707 C C . ASN A 1 95 ? 17.069 -4.802 -8.643 1.00 96.00 95 ASN A C 1
ATOM 709 O O . ASN A 1 95 ? 18.253 -4.998 -8.909 1.00 96.00 95 ASN A O 1
ATOM 713 N N . PHE A 1 96 ? 16.530 -3.586 -8.694 1.00 96.94 96 PHE A N 1
ATOM 714 C CA . PHE A 1 96 ? 17.272 -2.347 -8.943 1.00 96.94 96 PHE A CA 1
ATOM 715 C C . PHE A 1 96 ? 16.747 -1.199 -8.067 1.00 96.94 96 PHE A C 1
ATOM 717 O O . PHE A 1 96 ? 15.703 -1.299 -7.418 1.00 96.94 96 PHE A O 1
ATOM 724 N N . ASN A 1 97 ? 17.496 -0.105 -8.029 1.00 95.94 97 ASN A N 1
ATOM 725 C CA . ASN A 1 97 ? 17.038 1.196 -7.563 1.00 95.94 97 ASN A CA 1
ATOM 726 C C . ASN A 1 97 ? 16.553 2.010 -8.766 1.00 95.94 97 ASN A C 1
ATOM 728 O O . ASN A 1 97 ? 17.247 2.065 -9.775 1.00 95.94 97 ASN A O 1
ATOM 732 N N . LEU A 1 98 ? 15.399 2.654 -8.663 1.00 97.00 98 LEU A N 1
ATOM 733 C CA . LEU A 1 98 ? 14.867 3.584 -9.647 1.00 97.00 98 LEU A CA 1
ATOM 734 C C . LEU A 1 98 ? 14.664 4.944 -8.980 1.00 97.00 98 LEU A C 1
ATOM 736 O O . LEU A 1 98 ? 13.864 5.078 -8.053 1.00 97.00 98 LEU A O 1
ATOM 740 N N . SER A 1 99 ? 15.389 5.951 -9.456 1.00 94.25 99 SER A N 1
ATOM 741 C CA . SER A 1 99 ? 15.392 7.289 -8.870 1.00 94.25 99 SER A CA 1
ATOM 742 C C . SER A 1 99 ? 15.047 8.346 -9.907 1.00 94.25 99 SER A C 1
ATOM 744 O O . SER A 1 99 ? 15.649 8.413 -10.982 1.00 94.25 99 SER A O 1
ATOM 746 N N . HIS A 1 100 ? 14.095 9.208 -9.566 1.00 94.50 100 HIS A N 1
ATOM 747 C CA . HIS A 1 100 ? 13.748 10.378 -10.354 1.00 94.50 100 HIS A CA 1
ATOM 748 C C . HIS A 1 100 ? 13.097 11.437 -9.470 1.00 94.50 100 HIS A C 1
ATOM 750 O O . HIS A 1 100 ? 12.211 11.137 -8.678 1.00 94.50 100 HIS A O 1
ATOM 756 N N . THR A 1 101 ? 13.498 12.697 -9.623 1.00 92.62 101 THR A N 1
ATOM 757 C CA . THR A 1 101 ? 12.806 13.815 -8.971 1.00 92.62 101 THR A CA 1
ATOM 758 C C . THR A 1 101 ? 11.561 14.153 -9.783 1.00 92.62 101 THR A C 1
ATOM 760 O O . THR A 1 101 ? 11.599 15.001 -10.673 1.00 92.62 101 THR A O 1
ATOM 763 N N . ALA A 1 102 ? 10.464 13.455 -9.502 1.00 90.00 102 ALA A N 1
ATOM 764 C CA . ALA A 1 102 ? 9.196 13.681 -10.169 1.00 90.00 102 ALA A CA 1
ATOM 765 C C . ALA A 1 102 ? 8.592 15.026 -9.731 1.00 90.00 102 ALA A C 1
ATOM 767 O O . ALA A 1 102 ? 8.703 15.445 -8.574 1.00 90.00 102 ALA A O 1
ATOM 768 N N . ALA A 1 103 ? 7.918 15.704 -10.663 1.00 90.62 103 ALA A N 1
ATOM 769 C CA . ALA A 1 103 ? 7.106 16.872 -10.339 1.00 90.62 103 ALA A CA 1
ATOM 770 C C . ALA A 1 103 ? 6.010 16.508 -9.321 1.00 90.62 103 ALA A C 1
ATOM 772 O O . ALA A 1 103 ? 5.653 15.338 -9.161 1.00 90.62 103 ALA A O 1
ATOM 773 N N . LYS A 1 104 ? 5.443 17.517 -8.645 1.00 89.38 104 LYS A N 1
ATOM 774 C CA . LYS A 1 104 ? 4.387 17.287 -7.652 1.00 89.38 104 LYS A CA 1
ATOM 775 C C . LYS A 1 104 ? 3.238 16.482 -8.266 1.00 89.38 104 LYS A C 1
ATOM 777 O O . LYS A 1 104 ? 2.656 16.894 -9.265 1.00 89.38 104 LYS A O 1
ATOM 782 N N . GLY A 1 105 ? 2.918 15.342 -7.661 1.00 86.75 105 GLY A N 1
ATOM 783 C CA . GLY A 1 105 ? 1.868 14.451 -8.138 1.00 86.75 105 GLY A CA 1
ATOM 784 C C . GLY A 1 105 ? 2.185 13.710 -9.441 1.00 86.75 105 GLY A C 1
ATOM 785 O O . GLY A 1 105 ? 1.281 13.070 -9.966 1.00 86.75 105 GLY A O 1
ATOM 786 N N . ALA A 1 106 ? 3.406 13.746 -9.977 1.00 94.25 106 ALA A N 1
ATOM 787 C CA . ALA A 1 106 ? 3.848 12.849 -11.049 1.00 94.25 106 ALA A CA 1
ATOM 788 C C . ALA A 1 106 ? 4.438 11.560 -10.456 1.00 94.25 106 ALA A C 1
ATOM 790 O O . ALA A 1 106 ? 4.931 11.576 -9.328 1.00 94.25 106 ALA A O 1
ATOM 791 N N . ALA A 1 107 ? 4.371 10.451 -11.196 1.00 96.50 107 ALA A N 1
ATOM 792 C CA . ALA A 1 107 ? 4.843 9.152 -10.725 1.00 96.50 107 ALA A CA 1
ATOM 793 C C . ALA A 1 107 ? 6.176 8.738 -11.366 1.00 96.50 107 ALA A C 1
ATOM 795 O O . ALA A 1 107 ? 6.452 9.092 -12.511 1.00 96.50 107 ALA A O 1
ATOM 796 N N . VAL A 1 108 ? 6.990 7.969 -10.637 1.00 97.44 108 VAL A N 1
ATOM 797 C CA . VAL A 1 108 ? 8.233 7.382 -11.170 1.00 97.44 108 VAL A CA 1
ATOM 798 C C . VAL A 1 108 ? 7.945 6.098 -11.934 1.00 97.44 108 VAL A C 1
ATOM 800 O O . VAL A 1 108 ? 8.460 5.912 -13.032 1.00 97.44 108 VAL A O 1
ATOM 803 N N . ILE A 1 109 ? 7.102 5.231 -11.373 1.00 98.12 109 ILE A N 1
ATOM 804 C CA . ILE A 1 109 ? 6.494 4.113 -12.094 1.00 98.12 109 ILE A 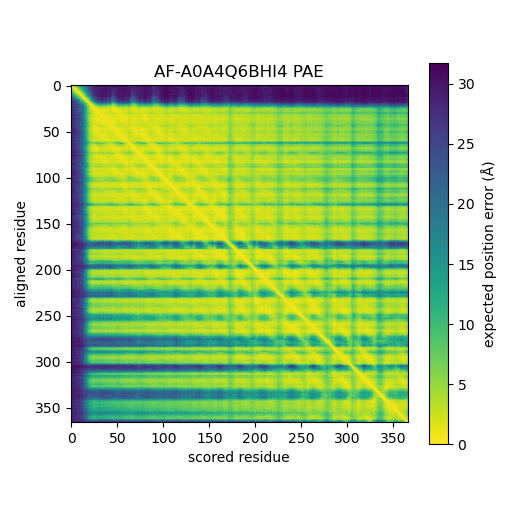CA 1
ATOM 805 C C . ILE A 1 109 ? 5.014 4.432 -12.255 1.00 98.12 109 ILE A C 1
ATOM 807 O O . ILE A 1 109 ? 4.287 4.496 -11.264 1.00 98.12 109 ILE A O 1
ATOM 811 N N . GLU A 1 110 ? 4.562 4.620 -13.492 1.00 98.19 110 GLU A N 1
ATOM 812 C CA . GLU A 1 110 ? 3.162 4.903 -13.800 1.00 98.19 110 GLU A CA 1
ATOM 813 C C . GLU A 1 110 ? 2.576 3.816 -14.702 1.00 98.19 110 GLU A C 1
ATOM 815 O O . GLU A 1 110 ? 3.047 3.600 -15.816 1.00 98.19 110 GLU A O 1
ATOM 820 N N . VAL A 1 111 ? 1.522 3.142 -14.240 1.00 98.06 111 VAL A N 1
ATOM 821 C CA . VAL A 1 111 ? 0.718 2.240 -15.073 1.00 98.06 111 VAL A CA 1
ATOM 822 C C . VAL A 1 111 ? -0.523 2.989 -15.539 1.00 98.06 111 VAL A C 1
ATOM 824 O O . VAL A 1 111 ? -1.313 3.446 -14.716 1.00 98.06 111 VAL A O 1
ATOM 827 N N . VAL A 1 112 ? -0.709 3.118 -16.848 1.00 97.31 112 VAL A N 1
ATOM 828 C CA . VAL A 1 112 ? -1.734 3.961 -17.473 1.00 97.31 112 VAL A CA 1
ATOM 829 C C . VAL A 1 112 ? -2.455 3.238 -18.609 1.00 97.31 112 VAL A C 1
ATOM 831 O O . VAL A 1 112 ? -2.081 2.146 -19.027 1.00 97.31 112 VAL A O 1
ATOM 834 N N . GLY A 1 113 ? -3.493 3.881 -19.139 1.00 94.31 113 GLY A N 1
ATOM 835 C CA . GLY A 1 113 ? -4.231 3.390 -20.297 1.00 94.31 113 GLY A CA 1
ATOM 836 C C . GLY A 1 113 ? -5.388 2.458 -19.939 1.00 94.31 113 GLY A C 1
ATOM 837 O O . GLY A 1 113 ? -5.702 2.220 -18.776 1.00 94.31 113 GLY A O 1
ATOM 838 N N . LYS A 1 114 ? -6.075 1.979 -20.982 1.00 94.88 114 LYS A N 1
ATOM 839 C CA . LYS A 1 114 ? -7.285 1.143 -20.861 1.00 94.88 114 LYS A CA 1
ATOM 840 C C . LYS A 1 114 ? -6.991 -0.358 -20.893 1.00 94.88 114 LYS A C 1
ATOM 842 O O . LYS A 1 114 ? -7.859 -1.153 -20.548 1.00 94.88 114 LYS A O 1
ATOM 847 N N . ALA A 1 115 ? -5.806 -0.746 -21.361 1.00 95.00 115 ALA A N 1
ATOM 848 C CA . ALA A 1 115 ? -5.411 -2.143 -21.442 1.00 95.00 115 ALA A CA 1
ATOM 849 C C . ALA A 1 115 ? -5.093 -2.678 -20.042 1.00 95.00 115 ALA A C 1
ATOM 851 O O . ALA A 1 115 ? -4.442 -1.995 -19.253 1.00 95.00 115 ALA A O 1
ATOM 852 N N . ALA A 1 116 ? -5.542 -3.900 -19.753 1.00 95.38 116 ALA A N 1
ATOM 853 C CA . ALA A 1 116 ? -5.201 -4.560 -18.503 1.00 95.38 116 ALA A CA 1
ATOM 854 C C . ALA A 1 116 ? -3.691 -4.826 -18.415 1.00 95.38 116 ALA A C 1
ATOM 856 O O . ALA A 1 116 ? -3.039 -5.114 -19.424 1.00 95.38 116 ALA A O 1
ATOM 857 N N . ALA A 1 117 ? -3.153 -4.735 -17.205 1.00 97.00 117 ALA A N 1
ATOM 858 C CA . ALA A 1 117 ? -1.770 -5.065 -16.902 1.00 97.00 117 ALA A CA 1
ATOM 859 C C . ALA A 1 117 ? -1.700 -6.196 -15.873 1.00 97.00 117 ALA A C 1
ATOM 861 O O . ALA A 1 117 ? -2.416 -6.188 -14.873 1.00 97.00 117 ALA A O 1
ATOM 862 N N . ASP A 1 118 ? -0.824 -7.160 -16.131 1.00 97.94 118 ASP A N 1
ATOM 863 C CA . ASP A 1 118 ? -0.324 -8.088 -15.122 1.00 97.94 118 ASP A CA 1
ATOM 864 C C . ASP A 1 118 ? 1.154 -7.770 -14.884 1.00 97.94 118 ASP A C 1
ATOM 866 O O . ASP A 1 118 ? 1.986 -7.891 -15.797 1.00 97.94 118 ASP A O 1
ATOM 870 N N . LEU A 1 119 ? 1.446 -7.230 -13.702 1.00 98.31 119 LEU A N 1
ATOM 871 C CA . LEU A 1 119 ? 2.733 -6.635 -13.358 1.00 98.31 119 LEU A CA 1
ATOM 872 C C . LEU A 1 119 ? 3.163 -7.053 -11.955 1.00 98.31 119 LEU A C 1
ATOM 874 O O . LEU A 1 119 ? 2.444 -6.847 -10.979 1.00 98.31 119 LEU A O 1
ATOM 878 N N . THR A 1 120 ? 4.392 -7.543 -11.846 1.00 98.19 120 THR A N 1
ATOM 879 C CA . THR A 1 120 ? 5.075 -7.756 -10.573 1.00 98.19 120 THR A CA 1
ATOM 880 C C . THR A 1 120 ? 6.265 -6.812 -10.453 1.00 98.19 120 THR A C 1
ATOM 882 O O . THR A 1 120 ? 7.171 -6.824 -11.282 1.00 98.19 120 THR A O 1
ATOM 885 N N . LEU A 1 121 ? 6.279 -6.005 -9.397 1.00 96.88 121 LEU A N 1
ATOM 886 C CA . LEU A 1 121 ? 7.436 -5.242 -8.948 1.00 96.88 121 LEU A CA 1
ATOM 887 C C . LEU A 1 121 ? 8.086 -6.000 -7.794 1.00 96.88 121 LEU A C 1
ATOM 889 O O . LEU A 1 121 ? 7.431 -6.236 -6.780 1.00 96.88 121 LEU A O 1
ATOM 893 N N . LEU A 1 122 ? 9.356 -6.374 -7.933 1.00 94.75 122 LEU A N 1
ATOM 894 C CA . LEU A 1 122 ? 10.046 -7.219 -6.959 1.00 94.75 122 LEU A CA 1
ATOM 895 C C . LEU A 1 122 ? 11.346 -6.571 -6.473 1.00 94.75 122 LEU A C 1
ATOM 897 O O . LEU A 1 122 ? 12.201 -6.191 -7.270 1.00 94.75 122 LEU A O 1
ATOM 901 N N . ASN A 1 123 ? 11.517 -6.455 -5.155 1.00 92.12 123 ASN A N 1
ATOM 902 C CA . ASN A 1 123 ? 12.741 -5.974 -4.498 1.00 92.12 123 ASN A CA 1
ATOM 903 C C . ASN A 1 123 ? 13.314 -4.679 -5.113 1.00 92.12 123 ASN A C 1
ATOM 905 O O . ASN A 1 123 ? 14.518 -4.564 -5.346 1.00 92.12 123 ASN A O 1
ATOM 909 N N . THR A 1 124 ? 12.446 -3.720 -5.433 1.00 91.75 124 THR A N 1
ATOM 910 C CA . THR A 1 124 ? 12.839 -2.460 -6.081 1.00 91.75 124 THR A CA 1
ATOM 911 C C . THR A 1 124 ? 12.841 -1.321 -5.070 1.00 91.75 124 THR A C 1
ATOM 913 O O . THR A 1 124 ? 11.888 -1.177 -4.303 1.00 91.75 124 THR A O 1
ATOM 916 N N . LEU A 1 125 ? 13.884 -0.490 -5.064 1.00 92.50 125 LEU A N 1
ATOM 917 C CA . LEU A 1 125 ? 13.836 0.811 -4.388 1.00 92.50 125 LEU A CA 1
ATOM 918 C C . LEU A 1 125 ? 13.314 1.833 -5.396 1.00 92.50 125 LEU A C 1
ATOM 920 O O . LEU A 1 125 ? 13.870 1.931 -6.481 1.00 92.50 125 LEU A O 1
ATOM 924 N N . VAL A 1 126 ? 12.251 2.566 -5.066 1.00 92.50 126 VAL A N 1
ATOM 925 C CA . VAL A 1 126 ? 11.684 3.591 -5.959 1.00 92.50 126 VAL A CA 1
ATOM 926 C C . VAL A 1 126 ? 11.701 4.930 -5.242 1.00 92.50 126 VAL A C 1
ATOM 928 O O . VAL A 1 126 ? 11.179 5.029 -4.135 1.00 92.50 126 VAL A O 1
ATOM 931 N N . SER A 1 127 ? 12.282 5.964 -5.843 1.00 91.94 127 SER A N 1
ATOM 932 C CA . SER A 1 127 ? 12.313 7.298 -5.246 1.00 91.94 127 SER A CA 1
ATOM 933 C C . SER A 1 127 ? 11.834 8.386 -6.190 1.00 91.94 127 SER A C 1
ATOM 935 O O . SER A 1 127 ? 12.390 8.529 -7.275 1.00 91.94 127 SER A O 1
ATOM 937 N N . ALA A 1 128 ? 10.824 9.145 -5.744 1.00 90.38 128 ALA A N 1
ATOM 938 C CA . ALA A 1 128 ? 10.142 10.181 -6.523 1.00 90.38 128 ALA A CA 1
ATOM 939 C C . ALA A 1 128 ? 10.499 11.626 -6.142 1.00 90.38 128 ALA A C 1
ATOM 941 O O . ALA A 1 128 ? 10.036 12.569 -6.783 1.00 90.38 128 ALA A O 1
ATOM 942 N N . GLY A 1 129 ? 11.282 11.829 -5.082 1.00 85.50 129 GLY A N 1
ATOM 943 C CA . GLY A 1 129 ? 11.460 13.146 -4.476 1.00 85.50 129 GLY A CA 1
ATOM 944 C C . GLY A 1 129 ? 10.229 13.622 -3.686 1.00 85.50 129 GLY A C 1
ATOM 945 O O . GLY A 1 129 ? 9.136 13.063 -3.754 1.00 85.50 129 GLY A O 1
ATOM 946 N N . ASN A 1 130 ? 10.413 14.693 -2.908 1.00 78.50 130 ASN A N 1
ATOM 947 C CA . ASN A 1 130 ? 9.512 15.095 -1.818 1.00 78.50 130 ASN A CA 1
ATOM 948 C C . ASN A 1 130 ? 8.052 15.427 -2.197 1.00 78.50 130 ASN A C 1
ATOM 950 O O . ASN A 1 130 ? 7.247 15.562 -1.281 1.00 78.50 130 ASN A O 1
ATOM 954 N N . GLY A 1 131 ? 7.718 15.576 -3.482 1.00 82.19 131 GLY A N 1
ATOM 955 C CA . GLY A 1 131 ? 6.351 15.823 -3.963 1.00 82.19 131 GLY A CA 1
ATOM 956 C C . GLY A 1 131 ? 5.828 14.776 -4.953 1.00 82.19 131 GLY A C 1
ATOM 957 O O . GLY A 1 131 ? 4.694 14.893 -5.416 1.00 82.19 131 GLY A O 1
ATOM 958 N N . GLY A 1 132 ? 6.652 13.798 -5.328 1.00 91.00 132 GLY A N 1
ATOM 959 C CA . GLY A 1 132 ? 6.317 12.806 -6.341 1.00 91.00 132 GLY A CA 1
ATOM 960 C C . GLY A 1 132 ? 5.620 11.574 -5.769 1.00 91.00 132 GLY A C 1
ATOM 961 O O . GLY A 1 132 ? 5.612 11.341 -4.559 1.00 91.00 132 GLY A O 1
ATOM 962 N N . VAL A 1 133 ? 5.074 10.758 -6.665 1.00 93.75 133 VAL A N 1
ATOM 963 C CA . VAL A 1 133 ? 4.526 9.435 -6.360 1.00 93.75 133 VAL A CA 1
ATOM 964 C C . VAL A 1 133 ? 5.536 8.361 -6.759 1.00 93.75 133 VAL A C 1
ATOM 966 O O . VAL A 1 133 ? 6.056 8.378 -7.871 1.00 93.75 133 VAL A O 1
ATOM 969 N N . GLY A 1 134 ? 5.824 7.407 -5.877 1.00 94.38 134 GLY A N 1
ATOM 970 C CA . GLY A 1 134 ? 6.722 6.297 -6.204 1.00 94.38 134 GLY A CA 1
ATOM 971 C C . GLY A 1 134 ? 6.128 5.421 -7.308 1.00 94.38 134 GLY A C 1
ATOM 972 O O . GLY A 1 134 ? 6.635 5.368 -8.429 1.00 94.38 134 GLY A O 1
ATOM 973 N N . ILE A 1 135 ? 5.019 4.759 -6.987 1.00 96.38 135 ILE A N 1
ATOM 974 C CA . ILE A 1 135 ? 4.309 3.836 -7.872 1.00 96.38 135 ILE A CA 1
ATOM 975 C C . ILE A 1 135 ? 2.857 4.289 -7.980 1.00 96.38 135 ILE A C 1
ATOM 977 O O . ILE A 1 135 ? 2.174 4.440 -6.968 1.00 96.38 135 ILE A O 1
ATOM 981 N N . ARG A 1 136 ? 2.359 4.475 -9.200 1.00 97.94 136 ARG A N 1
ATOM 982 C CA . ARG A 1 136 ? 0.963 4.825 -9.454 1.00 97.94 136 ARG A CA 1
ATOM 983 C C . ARG A 1 136 ? 0.311 3.847 -10.424 1.00 97.94 136 ARG A C 1
ATOM 985 O O . ARG A 1 136 ? 0.825 3.599 -11.510 1.00 97.94 136 ARG A O 1
ATOM 992 N N . VAL A 1 137 ? -0.870 3.361 -10.052 1.00 98.31 137 VAL A N 1
ATOM 993 C CA . VAL A 1 137 ? -1.679 2.430 -10.841 1.00 98.31 137 VAL A CA 1
ATOM 994 C C . VAL A 1 137 ? -2.974 3.113 -11.291 1.00 98.31 137 VAL A C 1
ATOM 996 O O . VAL A 1 137 ? -3.908 3.252 -10.507 1.00 98.31 137 VAL A O 1
ATOM 999 N N . LYS A 1 138 ? -3.044 3.521 -12.563 1.00 97.94 138 LYS A N 1
ATOM 1000 C CA . LYS A 1 138 ? -4.215 4.136 -13.230 1.00 97.94 138 LYS A CA 1
ATOM 1001 C C . LYS A 1 138 ? -4.824 3.255 -14.329 1.00 97.94 138 LYS A C 1
ATOM 1003 O O . LYS A 1 138 ? -5.625 3.745 -15.122 1.00 97.94 138 LYS A O 1
ATOM 1008 N N . ALA A 1 139 ? -4.461 1.978 -14.386 1.00 97.56 139 ALA A N 1
ATOM 1009 C CA . ALA A 1 139 ? -4.945 1.021 -15.381 1.00 97.56 139 ALA A CA 1
ATOM 1010 C C . ALA A 1 139 ? -5.622 -0.186 -14.706 1.00 97.56 139 ALA A C 1
ATOM 1012 O O . ALA A 1 139 ? -5.325 -0.477 -13.543 1.00 97.56 139 ALA A O 1
ATOM 1013 N N . PRO A 1 140 ? -6.526 -0.903 -15.400 1.00 97.81 140 PRO A N 1
ATOM 1014 C CA . PRO A 1 140 ? -7.090 -2.148 -14.885 1.00 97.81 140 PRO A CA 1
ATOM 1015 C C . PRO A 1 140 ? -6.031 -3.252 -14.799 1.00 97.81 140 PRO A C 1
ATOM 1017 O O . PRO A 1 140 ? -5.036 -3.226 -15.522 1.00 97.81 140 PRO A O 1
ATOM 1020 N N . GLY A 1 141 ? -6.278 -4.263 -13.967 1.00 97.50 141 GLY A N 1
ATOM 1021 C CA . GLY A 1 141 ? -5.463 -5.477 -13.937 1.00 97.50 141 GLY A CA 1
ATOM 1022 C C . GLY A 1 141 ? -4.998 -5.883 -12.546 1.00 97.50 141 GLY A C 1
ATOM 1023 O O . GLY A 1 141 ? -5.591 -5.492 -11.538 1.00 97.50 141 GLY A O 1
ATOM 1024 N N . ARG A 1 142 ? -3.949 -6.703 -12.507 1.00 98.12 142 ARG A N 1
ATOM 1025 C CA . ARG A 1 142 ? -3.391 -7.304 -11.297 1.00 98.12 142 ARG A CA 1
ATOM 1026 C C . ARG A 1 142 ? -1.955 -6.835 -11.103 1.00 98.12 142 ARG A C 1
ATOM 1028 O O . ARG A 1 142 ? -1.132 -6.917 -12.008 1.00 98.12 142 ARG A O 1
ATOM 1035 N N . PHE A 1 143 ? -1.662 -6.366 -9.897 1.00 98.38 143 PHE A N 1
ATOM 1036 C CA . PHE A 1 143 ? -0.378 -5.763 -9.569 1.00 98.38 143 PHE A CA 1
ATOM 1037 C C . PHE A 1 143 ? 0.162 -6.373 -8.286 1.00 98.38 143 PHE A C 1
ATOM 1039 O O . PHE A 1 143 ? -0.478 -6.270 -7.244 1.00 98.38 143 PHE A O 1
ATOM 1046 N N . THR A 1 144 ? 1.340 -6.978 -8.348 1.00 97.75 144 THR A N 1
ATOM 1047 C CA . THR A 1 144 ? 2.058 -7.473 -7.171 1.00 97.75 144 THR A CA 1
ATOM 1048 C C . THR A 1 144 ? 3.230 -6.543 -6.890 1.00 97.75 144 THR A C 1
ATOM 1050 O O . THR A 1 144 ? 4.059 -6.311 -7.762 1.00 97.75 144 THR A O 1
ATOM 1053 N N . ILE A 1 145 ? 3.324 -6.005 -5.681 1.00 95.31 145 ILE A N 1
ATOM 1054 C CA . ILE A 1 145 ? 4.423 -5.149 -5.234 1.00 95.31 145 ILE A CA 1
ATOM 1055 C C . ILE A 1 145 ? 5.068 -5.846 -4.044 1.00 95.31 145 ILE A C 1
ATOM 1057 O O . ILE A 1 145 ? 4.544 -5.799 -2.934 1.00 95.31 145 ILE A O 1
ATOM 1061 N N . GLN A 1 146 ? 6.190 -6.521 -4.281 1.00 93.38 146 GLN A N 1
ATOM 1062 C CA . GLN A 1 146 ? 6.801 -7.400 -3.296 1.00 93.38 146 GLN A CA 1
ATOM 1063 C C . GLN A 1 146 ? 8.210 -6.964 -2.901 1.00 93.38 146 GLN A C 1
ATOM 1065 O O . GLN A 1 146 ? 9.098 -6.836 -3.740 1.00 93.38 146 GLN A O 1
ATOM 1070 N N . GLY A 1 147 ? 8.447 -6.769 -1.602 1.00 89.12 147 GLY A N 1
ATOM 1071 C CA . GLY A 1 147 ? 9.769 -6.408 -1.077 1.00 89.12 147 GLY A CA 1
ATOM 1072 C C . GLY A 1 147 ? 10.283 -5.046 -1.560 1.00 89.12 147 GLY A C 1
ATOM 1073 O O . GLY A 1 147 ? 11.476 -4.761 -1.445 1.00 89.12 147 GLY A O 1
ATOM 1074 N N . CYS A 1 148 ? 9.407 -4.217 -2.127 1.00 90.06 148 CYS A N 1
ATOM 1075 C CA . CYS A 1 148 ? 9.761 -2.901 -2.637 1.00 90.06 148 CYS A CA 1
ATOM 1076 C C . CYS A 1 148 ? 9.913 -1.881 -1.502 1.00 90.06 148 CYS A C 1
ATOM 1078 O O . CYS A 1 148 ? 9.317 -2.003 -0.432 1.00 90.06 148 CYS A O 1
ATOM 1080 N N . ASN A 1 149 ? 10.710 -0.848 -1.761 1.00 88.38 149 ASN A N 1
ATOM 1081 C CA . ASN A 1 149 ? 10.911 0.293 -0.876 1.00 88.38 149 ASN A CA 1
ATOM 1082 C C . ASN A 1 149 ? 10.673 1.598 -1.652 1.00 88.38 149 ASN A C 1
ATOM 1084 O O . ASN A 1 149 ? 11.627 2.182 -2.178 1.00 88.38 149 ASN A O 1
ATOM 1088 N N . PRO A 1 150 ? 9.414 2.055 -1.767 1.00 86.75 150 PRO A N 1
ATOM 1089 C CA . PRO A 1 150 ? 9.119 3.400 -2.231 1.00 86.75 150 PRO A CA 1
ATOM 1090 C C . PRO A 1 150 ? 9.553 4.395 -1.147 1.00 86.75 150 PRO A C 1
ATOM 1092 O O . PRO A 1 150 ? 8.932 4.483 -0.087 1.00 86.75 150 PRO A O 1
ATOM 1095 N N . LYS A 1 151 ? 10.650 5.119 -1.383 1.00 83.12 151 LYS A N 1
ATOM 1096 C CA . LYS A 1 151 ? 11.282 6.019 -0.411 1.00 83.12 151 LYS A CA 1
ATOM 1097 C C . LYS A 1 151 ? 11.313 7.450 -0.922 1.00 83.12 151 LYS A C 1
ATOM 1099 O O . LYS A 1 151 ? 11.447 7.697 -2.119 1.00 83.12 151 LYS A O 1
ATOM 1104 N N . TRP A 1 152 ? 11.257 8.407 0.004 1.00 82.50 152 TRP A N 1
ATOM 1105 C CA . TRP A 1 152 ? 11.375 9.839 -0.299 1.00 82.50 152 TRP A CA 1
ATOM 1106 C C . TRP A 1 152 ? 10.372 10.293 -1.364 1.00 82.50 152 TRP A C 1
ATOM 1108 O O . TRP A 1 152 ? 10.714 11.078 -2.237 1.00 82.50 152 TRP A O 1
ATOM 1118 N N . SER A 1 153 ? 9.160 9.752 -1.296 1.00 85.44 153 SER A N 1
ATOM 1119 C CA . SER A 1 153 ? 8.024 10.132 -2.131 1.00 85.44 153 SER A CA 1
ATOM 1120 C C . SER A 1 153 ? 6.966 10.757 -1.222 1.00 85.44 153 SER A C 1
ATOM 1122 O O . SER A 1 153 ? 6.959 10.477 -0.023 1.00 85.44 153 SER A O 1
ATOM 1124 N N . ASP A 1 154 ? 6.106 11.612 -1.764 1.00 85.56 154 ASP A N 1
ATOM 1125 C CA . ASP A 1 154 ? 4.934 12.110 -1.031 1.00 85.56 154 ASP A CA 1
ATOM 1126 C C . ASP A 1 154 ? 3.940 10.963 -0.811 1.00 85.56 154 ASP A C 1
ATOM 1128 O O . ASP A 1 154 ? 3.560 10.638 0.309 1.00 85.56 154 ASP A O 1
ATOM 1132 N N . ILE A 1 155 ? 3.640 10.250 -1.899 1.00 89.25 155 ILE A N 1
ATOM 1133 C CA . ILE A 1 155 ? 2.863 9.012 -1.895 1.00 89.25 155 ILE A CA 1
ATOM 1134 C C . ILE A 1 155 ? 3.781 7.902 -2.397 1.00 89.25 155 ILE A C 1
ATOM 1136 O O . ILE A 1 155 ? 4.362 8.007 -3.475 1.00 89.25 155 ILE A O 1
ATOM 1140 N N . GLY A 1 156 ? 3.939 6.818 -1.644 1.00 90.88 156 GLY A N 1
ATOM 1141 C CA . GLY A 1 156 ? 4.757 5.701 -2.112 1.00 90.88 156 GLY A CA 1
ATOM 1142 C C . GLY A 1 156 ? 4.006 4.829 -3.116 1.00 90.88 156 GLY A C 1
ATOM 1143 O O . GLY A 1 156 ? 4.568 4.495 -4.159 1.00 90.88 156 GLY A O 1
ATOM 1144 N N . ILE A 1 157 ? 2.736 4.508 -2.839 1.00 94.19 157 ILE A N 1
ATOM 1145 C CA . ILE A 1 157 ? 1.863 3.735 -3.737 1.00 94.19 157 ILE A CA 1
ATOM 1146 C C . ILE A 1 157 ? 0.503 4.433 -3.858 1.00 94.19 157 ILE A C 1
ATOM 1148 O O . ILE A 1 157 ? -0.160 4.662 -2.850 1.00 94.19 157 ILE A O 1
ATOM 1152 N N . SER A 1 158 ? 0.074 4.734 -5.086 1.00 96.38 158 SER A N 1
ATOM 1153 C CA . SER A 1 158 ? -1.256 5.275 -5.391 1.00 96.38 158 SER A CA 1
ATOM 1154 C C . SER A 1 158 ? -2.050 4.318 -6.283 1.00 96.38 158 SER A C 1
ATOM 1156 O O . SER A 1 158 ? -1.559 3.898 -7.335 1.00 96.38 158 SER A O 1
ATOM 1158 N N . ILE A 1 159 ? -3.278 3.985 -5.883 1.00 98.31 159 ILE A N 1
ATOM 1159 C CA . ILE A 1 159 ? -4.188 3.091 -6.612 1.00 98.31 159 ILE A CA 1
ATOM 1160 C C . ILE A 1 159 ? -5.401 3.894 -7.066 1.00 98.31 159 ILE A C 1
ATOM 1162 O O . ILE A 1 159 ? -6.208 4.354 -6.260 1.00 98.31 159 ILE A O 1
ATOM 1166 N N . GLU A 1 160 ? -5.513 4.084 -8.374 1.00 98.19 160 GLU A N 1
ATOM 1167 C CA . GLU A 1 160 ? -6.379 5.088 -8.987 1.00 98.19 160 GLU A CA 1
ATOM 1168 C C . GLU A 1 160 ? -7.251 4.515 -10.108 1.00 98.19 160 GLU A C 1
ATOM 1170 O O . GLU A 1 160 ? -7.845 5.287 -10.854 1.00 98.19 160 GLU A O 1
ATOM 1175 N N . HIS A 1 161 ? -7.380 3.192 -10.248 1.00 98.25 161 HIS A N 1
ATOM 1176 C CA . HIS A 1 161 ? -8.283 2.579 -11.232 1.00 98.25 161 HIS A CA 1
ATOM 1177 C C . HIS A 1 161 ? -9.265 1.596 -10.573 1.00 98.25 161 HIS A C 1
ATOM 1179 O O . HIS A 1 161 ? -8.832 0.744 -9.799 1.00 98.25 161 HIS A O 1
ATOM 1185 N N . PRO A 1 162 ? -10.581 1.647 -10.878 1.00 97.44 162 PRO A N 1
ATOM 1186 C CA . PRO A 1 162 ? -11.588 0.871 -10.146 1.00 97.44 162 PRO A CA 1
ATOM 1187 C C . PRO A 1 162 ? -11.451 -0.639 -10.355 1.00 97.44 162 PRO A C 1
ATOM 1189 O O . PRO A 1 162 ? -11.850 -1.416 -9.500 1.00 97.44 162 PRO A O 1
ATOM 1192 N N . ALA A 1 163 ? -10.863 -1.057 -11.476 1.00 97.81 163 ALA A N 1
ATOM 1193 C CA . ALA A 1 163 ? -10.586 -2.458 -11.792 1.00 97.81 163 ALA A CA 1
ATOM 1194 C C . ALA A 1 163 ? -9.112 -2.859 -11.562 1.00 97.81 163 ALA A C 1
ATOM 1196 O O . ALA A 1 163 ? -8.649 -3.838 -12.142 1.00 97.81 163 ALA A O 1
ATOM 1197 N N . ALA A 1 164 ? -8.350 -2.084 -10.782 1.00 98.31 164 ALA A N 1
ATOM 1198 C CA . ALA A 1 164 ? -7.025 -2.499 -10.327 1.00 98.31 164 ALA A CA 1
ATOM 1199 C C . ALA A 1 164 ? -7.142 -3.340 -9.050 1.00 98.31 164 ALA A C 1
ATOM 1201 O O . ALA A 1 164 ? -7.807 -2.932 -8.097 1.00 98.31 164 ALA A O 1
ATOM 1202 N N . ALA A 1 165 ? -6.463 -4.483 -9.017 1.00 98.19 165 ALA A N 1
ATOM 1203 C CA . ALA A 1 165 ? -6.243 -5.279 -7.818 1.00 98.19 165 ALA A CA 1
ATOM 1204 C C . ALA A 1 165 ? -4.755 -5.245 -7.466 1.00 98.19 165 ALA A C 1
ATOM 1206 O O . ALA A 1 165 ? -3.931 -5.819 -8.182 1.00 98.19 165 ALA A O 1
ATOM 1207 N N . VAL A 1 166 ? -4.418 -4.534 -6.391 1.00 98.12 166 VAL A N 1
ATOM 1208 C CA . VAL A 1 166 ? -3.034 -4.331 -5.962 1.00 98.12 166 VAL A CA 1
ATOM 1209 C C . VAL A 1 166 ? -2.766 -5.126 -4.698 1.00 98.12 166 VAL A C 1
ATOM 1211 O O . VAL A 1 166 ? -3.447 -4.959 -3.686 1.00 98.12 166 VAL A O 1
ATOM 1214 N N . TYR A 1 167 ? -1.738 -5.957 -4.775 1.00 97.19 167 TYR A N 1
ATOM 1215 C CA . TYR A 1 167 ? -1.252 -6.783 -3.694 1.00 97.19 167 TYR A CA 1
ATOM 1216 C C . TYR A 1 167 ? 0.141 -6.312 -3.283 1.00 97.19 167 TYR A C 1
ATOM 1218 O O . TYR A 1 167 ? 1.057 -6.299 -4.104 1.00 97.19 167 TYR A O 1
ATOM 1226 N N . VAL A 1 168 ? 0.312 -5.916 -2.028 1.00 93.75 168 VAL A N 1
ATOM 1227 C CA . VAL A 1 168 ? 1.580 -5.415 -1.489 1.00 93.75 168 VAL A CA 1
ATOM 1228 C C . VAL A 1 168 ? 2.068 -6.391 -0.430 1.00 93.75 168 VAL A C 1
ATOM 1230 O O . VAL A 1 168 ? 1.369 -6.606 0.554 1.00 93.75 168 VAL A O 1
ATOM 1233 N N . PHE A 1 169 ? 3.248 -6.984 -0.611 1.00 89.69 169 PHE A N 1
ATOM 1234 C CA . PHE A 1 169 ? 3.769 -8.007 0.302 1.00 89.69 169 PHE A CA 1
ATOM 1235 C C . PHE A 1 169 ? 5.235 -7.808 0.625 1.00 89.69 169 PHE A C 1
ATOM 1237 O O . PHE A 1 169 ? 6.071 -7.762 -0.273 1.00 89.69 169 PHE A O 1
ATOM 1244 N N . GLY A 1 170 ? 5.603 -7.822 1.898 1.00 76.44 170 GLY A N 1
ATOM 1245 C CA . GLY A 1 170 ? 7.013 -7.703 2.245 1.00 76.44 170 GLY A CA 1
ATOM 1246 C C . GLY A 1 170 ? 7.579 -6.315 1.926 1.00 76.44 170 GLY A C 1
ATOM 1247 O O . GLY A 1 170 ? 7.140 -5.579 1.045 1.00 76.44 170 GLY A O 1
ATOM 1248 N N . GLY A 1 171 ? 8.606 -5.936 2.664 1.00 65.81 171 GLY A N 1
ATOM 1249 C CA . GLY A 1 171 ? 9.230 -4.625 2.560 1.00 65.81 171 GLY A CA 1
ATOM 1250 C C . GLY A 1 171 ? 10.183 -4.458 3.726 1.00 65.81 171 GLY A C 1
ATOM 1251 O O . GLY A 1 171 ? 10.010 -5.105 4.758 1.00 65.81 171 GLY A O 1
ATOM 1252 N N . ASN A 1 172 ? 11.231 -3.651 3.556 1.00 55.59 172 ASN A N 1
ATOM 1253 C CA . ASN A 1 172 ? 12.215 -3.480 4.618 1.00 55.59 172 ASN A CA 1
ATOM 1254 C C . ASN A 1 172 ? 11.525 -2.957 5.886 1.00 55.59 172 ASN A C 1
ATOM 1256 O O . ASN A 1 172 ? 10.876 -1.913 5.853 1.00 55.59 172 ASN A O 1
ATOM 1260 N N . LEU A 1 173 ? 11.668 -3.700 6.983 1.00 51.25 173 LEU A N 1
ATOM 1261 C CA . LEU A 1 173 ? 10.902 -3.507 8.209 1.00 51.25 173 LEU A CA 1
ATOM 1262 C C . LEU A 1 173 ? 11.139 -2.145 8.869 1.00 51.25 173 LEU A C 1
ATOM 1264 O O . LEU A 1 173 ? 10.296 -1.754 9.662 1.00 51.25 173 LEU A O 1
ATOM 1268 N N . GLN A 1 174 ? 12.227 -1.429 8.560 1.00 51.44 174 GLN A N 1
ATOM 1269 C CA . GLN A 1 174 ? 12.704 -0.313 9.393 1.00 51.44 174 GLN A CA 1
ATOM 1270 C C . GLN A 1 174 ? 1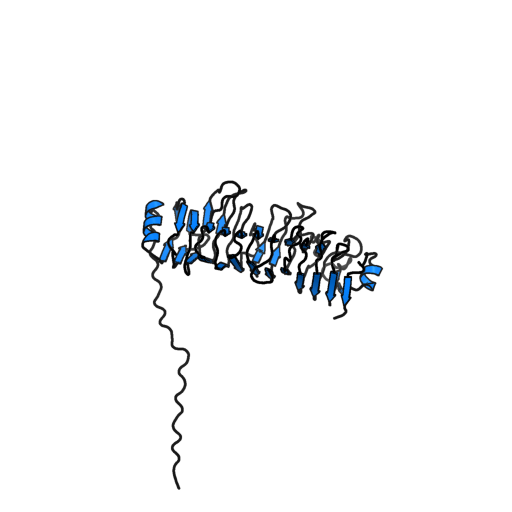2.895 1.049 8.697 1.00 51.44 174 GLN A C 1
ATOM 1272 O O . GLN A 1 174 ? 13.176 2.011 9.395 1.00 51.44 174 GLN A O 1
ATOM 1277 N N . TYR A 1 175 ? 12.752 1.191 7.366 1.00 55.75 175 TYR A N 1
ATOM 1278 C CA . TYR A 1 175 ? 13.142 2.457 6.693 1.00 55.75 175 TYR A CA 1
ATOM 1279 C C . TYR A 1 175 ? 12.325 2.863 5.454 1.00 55.75 175 TYR A C 1
ATOM 1281 O O . TYR A 1 175 ? 12.845 3.540 4.555 1.00 55.75 175 TYR A O 1
ATOM 1289 N N . ASN A 1 176 ? 11.061 2.456 5.372 1.00 60.09 176 ASN A N 1
ATOM 1290 C CA . ASN A 1 176 ? 10.191 2.848 4.265 1.00 60.09 176 ASN A CA 1
ATOM 1291 C C . ASN A 1 176 ? 9.383 4.092 4.651 1.00 60.09 176 ASN A C 1
ATOM 1293 O O . ASN A 1 176 ? 8.509 4.010 5.507 1.00 60.09 176 ASN A O 1
ATOM 1297 N N . ARG A 1 177 ? 9.613 5.222 3.970 1.00 64.56 177 ARG A N 1
ATOM 1298 C CA . ARG A 1 177 ? 8.703 6.383 4.021 1.00 64.56 177 ARG A CA 1
ATOM 1299 C C . ARG A 1 177 ? 7.569 6.194 3.031 1.00 64.56 177 ARG A C 1
ATOM 1301 O O . ARG A 1 177 ? 7.515 6.860 2.000 1.00 64.56 177 ARG A O 1
ATOM 1308 N N . LEU A 1 178 ? 6.750 5.191 3.317 1.00 72.88 178 LEU A N 1
ATOM 1309 C CA . LEU A 1 178 ? 5.675 4.737 2.457 1.00 72.88 178 LEU A CA 1
ATOM 1310 C C . LEU A 1 178 ? 4.360 5.313 2.970 1.00 72.88 178 LEU A C 1
ATOM 1312 O O . LEU A 1 178 ? 3.990 5.061 4.105 1.00 72.88 178 LEU A O 1
ATOM 1316 N N . HIS A 1 179 ? 3.658 6.038 2.109 1.00 85.88 179 HIS A N 1
ATOM 1317 C CA . HIS A 1 179 ? 2.233 6.313 2.247 1.00 85.88 179 HIS A CA 1
ATOM 1318 C C . HIS A 1 179 ? 1.494 5.551 1.145 1.00 85.88 179 HIS A C 1
ATOM 1320 O O . HIS A 1 179 ? 1.913 5.613 -0.021 1.00 85.88 179 HIS A O 1
ATOM 1326 N N . ILE A 1 180 ? 0.433 4.822 1.496 1.00 91.94 180 ILE A N 1
ATOM 1327 C CA . ILE A 1 180 ? -0.418 4.135 0.518 1.00 91.94 180 ILE A CA 1
ATOM 1328 C C . ILE A 1 180 ? -1.742 4.876 0.412 1.00 91.94 180 ILE A C 1
ATOM 1330 O O . ILE A 1 180 ? -2.494 4.968 1.380 1.00 91.94 180 ILE A O 1
ATOM 1334 N N . GLN A 1 181 ? -2.059 5.336 -0.794 1.00 94.69 181 GLN A N 1
ATOM 1335 C CA . GLN A 1 181 ? -3.341 5.949 -1.098 1.00 94.69 181 GLN A CA 1
ATOM 1336 C C . GLN A 1 181 ? -4.133 5.062 -2.058 1.00 94.69 181 GLN A C 1
ATOM 1338 O O . GLN A 1 181 ? -3.823 4.956 -3.243 1.00 94.69 181 GLN A O 1
ATOM 1343 N N . GLN A 1 182 ? -5.206 4.458 -1.559 1.00 96.75 182 GLN A N 1
ATOM 1344 C CA . GLN A 1 182 ? -6.242 3.861 -2.386 1.00 96.75 182 GLN A CA 1
ATOM 1345 C C . GLN A 1 182 ? -7.304 4.932 -2.663 1.00 96.75 182 GLN A C 1
ATOM 1347 O O . GLN A 1 182 ? -7.977 5.431 -1.762 1.00 96.75 182 GLN A O 1
ATOM 1352 N N . VAL A 1 183 ? -7.411 5.335 -3.929 1.00 97.38 183 VAL A N 1
ATOM 1353 C CA . VAL A 1 183 ? -8.479 6.209 -4.431 1.00 97.38 183 VAL A CA 1
ATOM 1354 C C . VAL A 1 183 ? -9.631 5.354 -4.943 1.00 97.38 183 VAL A C 1
ATOM 1356 O O . VAL A 1 183 ? -10.779 5.595 -4.580 1.00 97.38 183 VAL A O 1
ATOM 1359 N N . GLN A 1 184 ? -9.319 4.343 -5.759 1.00 97.12 184 GLN A N 1
ATOM 1360 C CA . GLN A 1 184 ? -10.253 3.342 -6.282 1.00 97.12 184 GLN A CA 1
ATOM 1361 C C . GLN A 1 184 ? -9.547 2.030 -6.616 1.00 97.12 184 GLN A C 1
ATOM 1363 O O . GLN A 1 184 ? -8.331 2.009 -6.772 1.00 97.12 184 GLN A O 1
ATOM 1368 N N . GLY A 1 185 ? -10.309 0.935 -6.687 1.00 97.94 185 GLY A N 1
ATOM 1369 C CA . GLY A 1 185 ? -9.774 -0.418 -6.870 1.00 97.94 185 GLY A CA 1
ATOM 1370 C C . GLY A 1 185 ? -9.616 -1.180 -5.555 1.00 97.94 185 GLY A C 1
ATOM 1371 O O . GLY A 1 185 ? -10.161 -0.789 -4.526 1.00 97.94 185 GLY A O 1
ATOM 1372 N N . HIS A 1 186 ? -8.894 -2.296 -5.583 1.00 98.38 186 HIS A N 1
ATOM 1373 C CA . HIS A 1 186 ? -8.666 -3.178 -4.440 1.00 98.38 186 HIS A CA 1
ATOM 1374 C C . HIS A 1 186 ? -7.229 -3.068 -3.916 1.00 98.38 186 HIS A C 1
ATOM 1376 O O . HIS A 1 186 ? -6.284 -2.937 -4.694 1.00 98.38 186 HIS A O 1
ATOM 1382 N N . LEU A 1 187 ? -7.097 -3.160 -2.591 1.00 98.12 187 LEU A N 1
ATOM 1383 C CA . LEU A 1 187 ? -5.827 -3.200 -1.870 1.00 98.12 187 LEU A CA 1
ATOM 1384 C C . LEU A 1 187 ? -5.834 -4.412 -0.932 1.00 98.12 187 LEU A C 1
ATOM 1386 O O . LEU A 1 187 ? -6.689 -4.490 -0.047 1.00 98.12 187 LEU A O 1
ATOM 1390 N N . ASP A 1 188 ? -4.858 -5.295 -1.114 1.00 97.31 188 ASP A N 1
ATOM 1391 C CA . ASP A 1 188 ? -4.458 -6.323 -0.153 1.00 97.31 188 ASP A CA 1
ATOM 1392 C C . ASP A 1 188 ? -2.988 -6.067 0.201 1.00 97.31 188 ASP A C 1
ATOM 1394 O O . ASP A 1 188 ? -2.099 -6.180 -0.638 1.00 97.31 188 ASP A O 1
ATOM 1398 N N . ALA A 1 189 ? -2.735 -5.623 1.422 1.00 93.94 189 ALA A N 1
ATOM 1399 C CA . ALA A 1 189 ? -1.439 -5.174 1.887 1.00 93.94 189 ALA A CA 1
ATOM 1400 C C . ALA A 1 189 ? -1.037 -6.031 3.089 1.00 93.94 189 ALA A C 1
ATOM 1402 O O . ALA A 1 189 ? -1.713 -5.997 4.120 1.00 93.94 189 ALA A O 1
ATOM 1403 N N . ARG A 1 190 ? 0.055 -6.799 2.976 1.00 91.62 190 ARG A N 1
ATOM 1404 C CA . ARG A 1 190 ? 0.512 -7.681 4.053 1.00 91.62 190 ARG A CA 1
ATOM 1405 C C . ARG A 1 190 ? 2.004 -7.639 4.350 1.00 91.62 190 ARG A C 1
ATOM 1407 O O . ARG A 1 190 ? 2.838 -7.541 3.453 1.00 91.62 190 ARG A O 1
ATOM 1414 N N . ALA A 1 191 ? 2.334 -7.817 5.625 1.00 86.88 191 ALA A N 1
ATOM 1415 C CA . ALA A 1 191 ? 3.682 -8.074 6.124 1.00 86.88 191 ALA A CA 1
ATOM 1416 C C . ALA A 1 191 ? 4.732 -7.034 5.678 1.00 86.88 191 ALA A C 1
ATOM 1418 O O . ALA A 1 191 ? 5.769 -7.394 5.123 1.00 86.88 191 ALA A O 1
ATOM 1419 N N . PHE A 1 192 ? 4.489 -5.740 5.908 1.00 81.88 192 PHE A N 1
ATOM 1420 C CA . PHE A 1 192 ? 5.475 -4.687 5.627 1.00 81.88 192 PHE A CA 1
ATOM 1421 C C . PHE A 1 192 ? 5.495 -3.590 6.702 1.00 81.88 192 PHE A C 1
ATOM 1423 O O . PHE A 1 192 ? 4.551 -3.431 7.478 1.00 81.88 192 PHE A O 1
ATOM 1430 N N . GLY A 1 193 ? 6.619 -2.866 6.754 1.00 78.25 193 GLY A N 1
ATOM 1431 C CA . GLY A 1 193 ? 6.866 -1.751 7.670 1.00 78.25 193 GLY A CA 1
ATOM 1432 C C . GLY A 1 193 ? 6.730 -0.379 7.000 1.00 78.25 193 GLY A C 1
ATOM 1433 O O . GLY A 1 193 ? 7.055 -0.234 5.817 1.00 78.25 193 GLY A O 1
ATOM 1434 N N . MET A 1 194 ? 6.292 0.619 7.771 1.00 79.81 194 MET A N 1
ATOM 1435 C CA . MET A 1 194 ? 6.116 2.026 7.386 1.00 79.81 194 MET A CA 1
ATOM 1436 C C . MET A 1 194 ? 6.763 2.947 8.436 1.00 79.81 194 MET A C 1
ATOM 1438 O O . MET A 1 194 ? 6.827 2.605 9.616 1.00 79.81 194 MET A O 1
ATOM 1442 N N . GLN A 1 195 ? 7.277 4.100 8.012 1.00 72.31 195 GLN A N 1
ATOM 1443 C CA . GLN A 1 195 ? 7.935 5.084 8.874 1.00 72.31 195 GLN A CA 1
ATOM 1444 C C . GLN A 1 195 ? 7.713 6.504 8.341 1.00 72.31 195 GLN A C 1
ATOM 1446 O O . GLN A 1 195 ? 7.957 6.763 7.165 1.00 72.31 195 GLN A O 1
ATOM 1451 N N . GLY A 1 196 ? 7.383 7.457 9.214 1.00 63.28 196 GLY A N 1
ATOM 1452 C CA . GLY A 1 196 ? 7.483 8.887 8.917 1.00 63.28 196 GLY A CA 1
ATOM 1453 C C . GLY A 1 196 ? 6.539 9.366 7.820 1.00 63.28 196 GLY A C 1
ATOM 1454 O O . GLY A 1 196 ? 6.999 9.945 6.826 1.00 63.28 196 GLY A O 1
ATOM 1455 N N . VAL A 1 197 ? 5.237 9.123 7.989 1.00 61.59 197 VAL A N 1
ATOM 1456 C CA . VAL A 1 197 ? 4.241 9.610 7.037 1.00 61.59 197 VAL A CA 1
ATOM 1457 C C . VAL A 1 197 ? 4.218 11.131 6.951 1.00 61.59 197 VAL A C 1
ATOM 1459 O O . VAL A 1 197 ? 4.444 11.856 7.922 1.00 61.59 197 VAL A O 1
ATOM 1462 N N . ARG A 1 198 ? 3.895 11.621 5.753 1.00 61.62 198 ARG A N 1
ATOM 1463 C CA . ARG A 1 198 ? 3.508 13.008 5.506 1.00 61.62 198 ARG A CA 1
ATOM 1464 C C . ARG A 1 198 ? 1.997 13.042 5.327 1.00 61.62 198 ARG A C 1
ATOM 1466 O O . ARG A 1 198 ? 1.498 12.688 4.269 1.00 61.62 198 ARG A O 1
ATOM 1473 N N . GLY A 1 199 ? 1.264 13.410 6.373 1.00 67.38 199 GLY A N 1
ATOM 1474 C CA . GLY A 1 199 ? -0.194 13.498 6.319 1.00 67.38 199 GLY A CA 1
ATOM 1475 C C . GLY A 1 199 ? -0.883 13.029 7.595 1.00 67.38 199 GLY A C 1
ATOM 1476 O O . GLY A 1 199 ? -0.306 13.066 8.681 1.00 67.38 199 GLY A O 1
ATOM 1477 N N . GLU A 1 200 ? -2.146 12.637 7.441 1.00 74.69 200 GLU A N 1
ATOM 1478 C CA . GLU A 1 200 ? -3.033 12.227 8.538 1.00 74.69 200 GLU A CA 1
ATOM 1479 C C . GLU A 1 200 ? -2.956 10.725 8.843 1.00 74.69 200 GLU A C 1
ATOM 1481 O O . GLU A 1 200 ? -3.280 10.318 9.957 1.00 74.69 200 GLU A O 1
ATOM 1486 N N . ALA A 1 201 ? -2.534 9.901 7.874 1.00 86.88 201 ALA A N 1
ATOM 1487 C CA . ALA A 1 201 ? -2.382 8.464 8.073 1.00 86.88 201 ALA A CA 1
ATOM 1488 C C . ALA A 1 201 ? -1.372 7.804 7.133 1.00 86.88 201 ALA A C 1
ATOM 1490 O O . ALA A 1 201 ? -1.106 8.306 6.042 1.00 86.88 201 ALA A O 1
ATOM 1491 N N . ASP A 1 202 ? -0.877 6.639 7.540 1.00 87.88 202 ASP A N 1
ATOM 1492 C CA . ASP A 1 202 ? -0.040 5.739 6.736 1.00 87.88 202 ASP A CA 1
ATOM 1493 C C . ASP A 1 202 ? -0.772 5.193 5.512 1.00 87.88 202 ASP A C 1
ATOM 1495 O O . ASP A 1 202 ? -0.242 5.194 4.395 1.00 87.88 202 ASP A O 1
ATOM 1499 N N . ILE A 1 203 ? -2.014 4.766 5.716 1.00 92.25 203 ILE A N 1
ATOM 1500 C CA . ILE A 1 203 ? -2.849 4.151 4.694 1.00 92.25 203 ILE A CA 1
ATOM 1501 C C . ILE A 1 203 ? -4.161 4.922 4.609 1.00 92.25 203 ILE A C 1
ATOM 1503 O O . ILE A 1 203 ? -4.880 5.064 5.596 1.00 92.25 203 ILE A O 1
ATOM 1507 N N . VAL A 1 204 ? -4.499 5.395 3.412 1.00 94.81 204 VAL A N 1
ATOM 1508 C CA . VAL A 1 204 ? -5.771 6.070 3.132 1.00 94.81 204 VAL A CA 1
ATOM 1509 C C . VAL A 1 204 ? -6.572 5.244 2.134 1.00 94.81 204 VAL A C 1
ATOM 1511 O O . VAL A 1 204 ? -6.084 4.963 1.042 1.00 94.81 204 VAL A O 1
ATOM 1514 N N . ILE A 1 205 ? -7.812 4.891 2.481 1.00 97.50 205 ILE A N 1
ATOM 1515 C CA . ILE A 1 205 ? -8.742 4.153 1.610 1.00 97.50 205 ILE A CA 1
ATOM 1516 C C . ILE A 1 205 ? -9.980 5.016 1.385 1.00 97.50 205 ILE A C 1
ATOM 1518 O O . ILE A 1 205 ? -10.673 5.372 2.334 1.00 97.50 205 ILE A O 1
ATOM 1522 N N . ARG A 1 206 ? -10.251 5.389 0.132 1.00 97.19 206 ARG A N 1
ATOM 1523 C CA . ARG A 1 206 ? -11.286 6.384 -0.204 1.00 97.19 206 ARG A CA 1
ATOM 1524 C C . ARG A 1 206 ? -12.556 5.789 -0.790 1.00 97.19 206 ARG A C 1
ATOM 1526 O O . ARG A 1 206 ? -13.568 6.485 -0.837 1.00 97.19 206 ARG A O 1
ATOM 1533 N N . SER A 1 207 ? -12.527 4.547 -1.256 1.00 97.81 207 SER A N 1
ATOM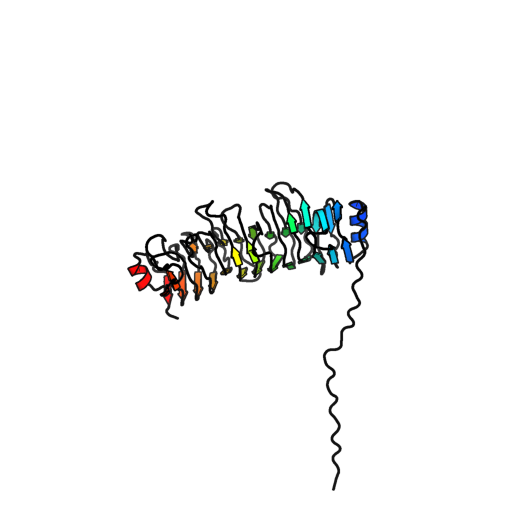 1534 C CA . SER A 1 207 ? -13.677 3.948 -1.938 1.00 97.81 207 SER A CA 1
ATOM 1535 C C . SER A 1 207 ? -13.793 2.448 -1.685 1.00 97.81 207 SER A C 1
ATOM 1537 O O . SER A 1 207 ? -12.836 1.832 -1.219 1.00 97.81 207 SER A O 1
ATOM 1539 N N . PRO A 1 208 ? -14.967 1.850 -1.966 1.00 97.88 208 PRO A N 1
ATOM 1540 C CA . PRO A 1 208 ? -15.169 0.421 -1.808 1.00 97.88 208 PRO A CA 1
ATOM 1541 C C . PRO A 1 208 ? -14.234 -0.406 -2.683 1.00 97.88 208 PRO A C 1
ATOM 1543 O O . PRO A 1 208 ? -13.935 -0.056 -3.828 1.00 97.88 208 PRO A O 1
ATOM 1546 N N . SER A 1 209 ? -13.861 -1.571 -2.167 1.00 96.44 209 SER A N 1
ATOM 1547 C CA . SER A 1 209 ? -13.161 -2.558 -2.965 1.00 96.44 209 SER A CA 1
ATOM 1548 C C . SER A 1 209 ? -14.127 -3.290 -3.904 1.00 96.44 209 SER A C 1
ATOM 1550 O O . SER A 1 209 ? -15.147 -3.801 -3.434 1.00 96.44 209 SER A O 1
ATOM 1552 N N . PRO A 1 210 ? -13.780 -3.482 -5.191 1.00 91.50 210 PRO A N 1
ATOM 1553 C CA . PRO A 1 210 ? -14.512 -4.407 -6.061 1.00 91.50 210 PRO A CA 1
ATOM 1554 C C . PRO A 1 210 ? -14.371 -5.876 -5.615 1.00 91.50 210 PRO A C 1
ATOM 1556 O O . PRO A 1 210 ? -15.179 -6.712 -6.002 1.00 91.50 210 PRO A O 1
ATOM 1559 N N . GLY A 1 211 ? -13.351 -6.196 -4.808 1.00 88.00 211 GLY A N 1
ATOM 1560 C CA . GLY A 1 211 ? -13.048 -7.541 -4.307 1.00 88.00 211 GLY A CA 1
ATOM 1561 C C . GLY A 1 211 ? -13.599 -7.841 -2.909 1.00 88.00 211 GLY A C 1
ATOM 1562 O O . GLY A 1 211 ? -13.195 -8.827 -2.301 1.00 88.00 211 GLY A O 1
ATOM 1563 N N . GLY A 1 212 ? -14.484 -6.995 -2.367 1.00 93.19 212 GLY A N 1
ATOM 1564 C CA . GLY A 1 212 ? -15.054 -7.164 -1.028 1.00 93.19 212 GLY A CA 1
ATOM 1565 C C . GLY A 1 212 ? -14.337 -6.328 0.033 1.00 93.19 212 GLY A C 1
ATOM 1566 O O . GLY A 1 212 ? -14.602 -5.133 0.153 1.00 93.19 212 GLY A O 1
ATOM 1567 N N . TYR A 1 213 ? -13.479 -6.953 0.839 1.00 97.50 213 TYR A N 1
ATOM 1568 C CA . TYR A 1 213 ? -12.707 -6.258 1.872 1.00 97.50 213 TYR A CA 1
ATOM 1569 C C . TYR A 1 213 ? -11.365 -5.795 1.315 1.00 97.50 213 TYR A C 1
ATOM 1571 O O . TYR A 1 213 ? -10.688 -6.546 0.617 1.00 97.50 213 TYR A O 1
ATOM 1579 N N . HIS A 1 214 ? -10.946 -4.587 1.676 1.00 98.38 214 HIS A N 1
ATOM 1580 C CA . HIS A 1 214 ? -9.523 -4.276 1.708 1.00 98.38 214 HIS A CA 1
ATOM 1581 C C . HIS A 1 214 ? -8.880 -5.046 2.858 1.00 98.38 214 HIS A C 1
ATOM 1583 O O . HIS A 1 214 ? -9.453 -5.120 3.949 1.00 98.38 214 HIS A O 1
ATOM 1589 N N . VAL A 1 215 ? -7.701 -5.608 2.622 1.00 97.00 215 VAL A N 1
ATOM 1590 C CA . VAL A 1 215 ? -6.977 -6.397 3.623 1.00 97.00 215 VAL A CA 1
ATOM 1591 C C . VAL A 1 215 ? -5.700 -5.671 3.993 1.00 97.00 215 VAL A C 1
ATOM 1593 O O . VAL A 1 215 ? -4.905 -5.362 3.116 1.00 97.00 215 VAL A O 1
ATOM 1596 N N . LEU A 1 216 ? -5.513 -5.400 5.281 1.00 94.62 216 LEU A N 1
ATOM 1597 C CA . LEU A 1 216 ? -4.309 -4.814 5.858 1.00 94.62 216 LEU A CA 1
ATOM 1598 C C . LEU A 1 216 ? -3.837 -5.740 6.983 1.00 94.62 216 LEU A C 1
ATOM 1600 O O . LEU A 1 216 ? -4.433 -5.757 8.056 1.00 94.62 216 LEU A O 1
ATOM 1604 N N . GLU A 1 217 ? -2.807 -6.549 6.742 1.00 91.38 217 GLU A N 1
ATOM 1605 C CA . GLU A 1 217 ? -2.392 -7.607 7.673 1.00 91.38 217 GLU A CA 1
ATOM 1606 C C . GLU A 1 217 ? -0.892 -7.589 7.979 1.00 91.38 217 GLU A C 1
ATOM 1608 O O . GLU A 1 217 ? -0.054 -7.479 7.096 1.00 91.38 217 GLU A O 1
ATOM 1613 N N . GLY A 1 218 ? -0.512 -7.775 9.239 1.00 85.94 218 GLY A N 1
ATOM 1614 C CA . GLY A 1 218 ? 0.891 -7.832 9.632 1.00 85.94 218 GLY A CA 1
ATOM 1615 C C . GLY A 1 218 ? 1.622 -6.512 9.381 1.00 85.94 218 GLY A C 1
ATOM 1616 O O . GLY A 1 218 ? 2.805 -6.516 9.039 1.00 85.94 218 GLY A O 1
ATOM 1617 N N . ILE A 1 219 ? 0.904 -5.391 9.492 1.00 85.56 219 ILE A N 1
ATOM 1618 C CA . ILE A 1 219 ? 1.448 -4.056 9.240 1.00 85.56 219 ILE A CA 1
ATOM 1619 C C . ILE A 1 219 ? 2.188 -3.560 10.479 1.00 85.56 219 ILE A C 1
ATOM 1621 O O . ILE A 1 219 ? 1.669 -3.641 11.593 1.00 85.56 219 ILE A O 1
ATOM 1625 N N . ARG A 1 220 ? 3.401 -3.040 10.287 1.00 80.75 220 ARG A N 1
ATOM 1626 C CA . ARG A 1 220 ? 4.158 -2.313 11.313 1.00 80.75 220 ARG A CA 1
ATOM 1627 C C . ARG A 1 220 ? 4.275 -0.858 10.891 1.00 80.75 220 ARG A C 1
ATOM 1629 O O . ARG A 1 220 ? 4.677 -0.585 9.765 1.00 80.75 220 ARG A O 1
ATOM 1636 N N . THR A 1 221 ? 4.029 0.058 11.812 1.00 79.94 221 THR A N 1
ATOM 1637 C CA . THR A 1 221 ? 4.324 1.474 11.609 1.00 79.94 221 THR A CA 1
ATOM 1638 C C . THR A 1 221 ? 5.140 2.038 12.761 1.00 79.94 221 THR A C 1
ATOM 1640 O O . THR A 1 221 ? 5.003 1.602 13.902 1.00 79.94 221 THR A O 1
ATOM 1643 N N . GLU A 1 222 ? 6.036 2.972 12.451 1.00 75.56 222 GLU A N 1
ATOM 1644 C CA . GLU A 1 222 ? 6.752 3.778 13.443 1.00 75.56 222 GLU A CA 1
ATOM 1645 C C . GLU A 1 222 ? 6.046 5.117 13.721 1.00 75.56 222 GLU A C 1
ATOM 1647 O O . GLU A 1 222 ? 6.373 5.789 14.699 1.00 75.56 222 GLU A O 1
ATOM 1652 N N . GLY A 1 223 ? 5.065 5.497 12.896 1.00 71.69 223 GLY A N 1
ATOM 1653 C CA . GLY A 1 223 ? 4.491 6.839 12.891 1.00 71.69 223 GLY A CA 1
ATOM 1654 C C . GLY A 1 223 ? 5.520 7.916 12.526 1.00 71.69 223 GLY A C 1
ATOM 1655 O O . GLY A 1 223 ? 6.601 7.640 11.995 1.00 71.69 223 GLY A O 1
ATOM 1656 N N . ASN A 1 224 ? 5.192 9.167 12.820 1.00 70.62 224 ASN A N 1
ATOM 1657 C CA . ASN A 1 224 ? 6.006 10.345 12.556 1.00 70.62 224 ASN A CA 1
ATOM 1658 C C . ASN A 1 224 ? 6.546 10.941 13.862 1.00 70.62 224 ASN A C 1
ATOM 1660 O O . ASN A 1 224 ? 6.618 12.160 14.022 1.00 70.62 224 ASN A O 1
ATOM 1664 N N . ASN A 1 225 ? 6.882 10.078 14.828 1.00 65.25 225 ASN A N 1
ATOM 1665 C CA . ASN A 1 225 ? 7.420 10.457 16.140 1.00 65.25 225 ASN A CA 1
ATOM 1666 C C . ASN A 1 225 ? 6.611 11.571 16.827 1.00 65.25 225 ASN A C 1
ATOM 1668 O O . ASN A 1 225 ? 7.172 12.489 17.426 1.00 65.25 225 ASN A O 1
ATOM 1672 N N . SER A 1 226 ? 5.280 11.503 16.716 1.00 58.97 226 SER A N 1
ATOM 1673 C CA . SER A 1 226 ? 4.349 12.472 17.309 1.00 58.97 226 SER A CA 1
ATOM 1674 C C . SER A 1 226 ? 4.444 13.903 16.766 1.00 58.97 226 SER A C 1
ATOM 1676 O O . SER A 1 226 ? 3.978 14.834 17.421 1.00 58.97 226 SER A O 1
ATOM 1678 N N . ALA A 1 227 ? 4.999 14.105 15.568 1.00 65.62 227 ALA A N 1
ATOM 1679 C CA . ALA A 1 227 ? 4.964 15.411 14.907 1.00 65.62 227 ALA A CA 1
ATOM 1680 C C . ALA A 1 227 ? 3.532 15.857 14.541 1.00 65.62 227 ALA A C 1
ATOM 1682 O O . ALA A 1 227 ? 3.304 17.038 14.287 1.00 65.62 227 ALA A O 1
ATOM 1683 N N . ASN A 1 228 ? 2.566 14.928 14.514 1.00 66.75 228 ASN A N 1
ATOM 1684 C CA . ASN A 1 228 ? 1.156 15.205 14.260 1.00 66.75 228 ASN A CA 1
ATOM 1685 C C . ASN A 1 228 ? 0.271 14.571 15.348 1.00 66.75 228 ASN A C 1
ATOM 1687 O O . ASN A 1 228 ? 0.370 13.379 15.624 1.00 66.75 228 ASN A O 1
ATOM 1691 N N . ALA A 1 229 ? -0.625 15.364 15.941 1.00 65.19 229 ALA A N 1
ATOM 1692 C CA . ALA A 1 229 ? -1.524 14.927 17.012 1.00 65.19 229 ALA A CA 1
ATOM 1693 C C . ALA A 1 229 ? -2.677 14.015 16.538 1.00 65.19 229 ALA A C 1
ATOM 1695 O O . ALA A 1 229 ? -3.375 13.430 17.364 1.00 65.19 229 ALA A O 1
ATOM 1696 N N . ILE A 1 230 ? -2.905 13.908 15.223 1.00 67.44 230 ILE A N 1
ATOM 1697 C CA . ILE A 1 230 ? -4.046 13.183 14.627 1.00 67.44 230 ILE A CA 1
ATOM 1698 C C . ILE A 1 230 ? -3.580 11.911 13.888 1.00 67.44 230 ILE A C 1
ATOM 1700 O O . ILE A 1 230 ? -4.353 11.266 13.187 1.00 67.44 230 ILE A O 1
ATOM 1704 N N . GLU A 1 231 ? -2.312 11.528 14.047 1.00 77.00 231 GLU A N 1
ATOM 1705 C CA . GLU A 1 231 ? -1.715 10.424 13.299 1.00 77.00 231 GLU A CA 1
ATOM 1706 C C . GLU A 1 231 ? -2.409 9.074 13.562 1.00 77.00 231 GLU A C 1
ATOM 1708 O O . GLU A 1 231 ? -2.533 8.625 14.708 1.00 77.00 231 GLU A O 1
ATOM 1713 N N . ALA A 1 232 ? -2.838 8.424 12.476 1.00 85.19 232 ALA A N 1
ATOM 1714 C CA . ALA A 1 232 ? -3.465 7.107 12.481 1.00 85.19 232 ALA A CA 1
ATOM 1715 C C . ALA A 1 232 ? -2.796 6.150 11.484 1.00 85.19 232 ALA A C 1
ATOM 1717 O O . ALA A 1 232 ? -2.264 6.574 10.459 1.00 85.19 232 ALA A O 1
ATOM 1718 N N . LEU A 1 233 ? -2.880 4.841 11.723 1.00 88.12 233 LEU A N 1
ATOM 1719 C CA . LEU A 1 233 ? -2.405 3.862 10.737 1.00 88.12 233 LEU A CA 1
ATOM 1720 C C . LEU A 1 233 ? -3.313 3.863 9.500 1.00 88.12 233 LEU A C 1
ATOM 1722 O O . LEU A 1 233 ? -2.843 3.915 8.364 1.00 88.12 233 LEU A O 1
ATOM 1726 N N . LEU A 1 234 ? -4.624 3.833 9.729 1.00 92.56 234 LEU A N 1
ATOM 1727 C CA . LEU A 1 234 ? -5.646 3.819 8.693 1.00 92.56 234 LEU A CA 1
ATOM 1728 C C . LEU A 1 234 ? -6.519 5.075 8.768 1.00 92.56 234 LEU A C 1
ATOM 1730 O O . LEU A 1 234 ? -7.057 5.407 9.822 1.00 92.56 234 LEU A O 1
ATOM 1734 N N . ASN A 1 235 ? -6.752 5.719 7.629 1.00 94.00 235 ASN A N 1
ATOM 1735 C CA . ASN A 1 235 ? -7.818 6.700 7.465 1.00 94.00 235 ASN A CA 1
ATOM 1736 C C . ASN A 1 235 ? -8.768 6.278 6.338 1.00 94.00 235 ASN A C 1
ATOM 1738 O O . ASN A 1 235 ? -8.363 6.085 5.190 1.00 94.00 235 ASN A O 1
ATOM 1742 N N . VAL A 1 236 ? -10.050 6.168 6.667 1.00 96.19 236 VAL A N 1
ATOM 1743 C CA . VAL A 1 236 ? -11.145 6.032 5.709 1.00 96.19 236 VAL A CA 1
ATOM 1744 C C . VAL A 1 236 ? -11.984 7.301 5.823 1.00 96.19 236 VAL A C 1
ATOM 1746 O O . VAL A 1 236 ? -12.741 7.420 6.786 1.00 96.19 236 VAL A O 1
ATOM 1749 N N . PRO A 1 237 ? -11.855 8.266 4.893 1.00 94.19 237 PRO A N 1
ATOM 1750 C CA . PRO A 1 237 ? -12.561 9.539 4.989 1.00 94.19 237 PRO A CA 1
ATOM 1751 C C . PRO A 1 237 ? -14.081 9.377 5.037 1.00 94.19 237 PRO A C 1
ATOM 1753 O O . PRO A 1 237 ? -14.632 8.357 4.614 1.00 94.19 237 PRO A O 1
ATOM 1756 N N . GLN A 1 238 ? -14.767 10.420 5.507 1.00 94.50 238 GLN A N 1
ATOM 1757 C CA . GLN A 1 238 ? -16.222 10.414 5.577 1.00 94.50 238 GLN A CA 1
ATOM 1758 C C . GLN A 1 238 ? -16.853 10.147 4.204 1.00 94.50 238 GLN A C 1
ATOM 1760 O O . GLN A 1 238 ? -16.630 10.888 3.247 1.00 94.50 238 GLN A O 1
ATOM 1765 N N . THR A 1 239 ? -17.686 9.112 4.117 1.00 94.50 239 THR A N 1
ATOM 1766 C CA . THR A 1 239 ? -18.403 8.760 2.889 1.00 94.50 239 THR A CA 1
ATOM 1767 C C . THR A 1 239 ? -19.685 7.995 3.195 1.00 94.50 239 THR A C 1
ATOM 1769 O O . THR A 1 239 ? -19.801 7.317 4.214 1.00 94.50 239 THR A O 1
ATOM 1772 N N . ASN A 1 240 ? -20.660 8.083 2.288 1.00 95.06 240 ASN A N 1
ATOM 1773 C CA . ASN A 1 240 ? -21.871 7.268 2.366 1.00 95.06 240 ASN A CA 1
ATOM 1774 C C . ASN A 1 240 ? -21.676 5.850 1.803 1.00 95.06 240 ASN A C 1
ATOM 1776 O O . ASN A 1 240 ? -22.548 4.996 1.985 1.00 95.06 240 ASN A O 1
ATOM 1780 N N . GLU A 1 241 ? -20.547 5.605 1.141 1.00 96.12 241 GLU A N 1
ATOM 1781 C CA . GLU A 1 241 ? -20.193 4.322 0.545 1.00 96.12 241 GLU A CA 1
ATOM 1782 C C . GLU A 1 241 ? -19.847 3.259 1.599 1.00 96.12 241 GLU A C 1
ATOM 1784 O O . GLU A 1 241 ? -19.389 3.555 2.708 1.00 96.12 241 GLU A O 1
ATOM 1789 N N . LYS A 1 242 ? -20.037 1.986 1.235 1.00 96.62 242 LYS A N 1
ATOM 1790 C CA . LYS A 1 242 ? -19.664 0.838 2.074 1.00 96.62 242 LYS A CA 1
ATOM 1791 C C . LYS A 1 242 ? -18.214 0.432 1.813 1.00 96.62 242 LYS A C 1
ATOM 1793 O O . LYS A 1 242 ? -17.944 -0.410 0.961 1.00 96.62 242 LYS A O 1
ATOM 1798 N N . VAL A 1 243 ? -17.278 1.017 2.554 1.00 98.31 243 VAL A N 1
ATOM 1799 C CA . VAL A 1 243 ? -15.843 0.710 2.427 1.00 98.31 243 VAL A CA 1
ATOM 1800 C C . VAL A 1 243 ? -15.438 -0.358 3.438 1.00 98.31 243 VAL A C 1
ATOM 1802 O O . VAL A 1 243 ? -15.193 -0.042 4.591 1.00 98.31 243 VAL A O 1
ATOM 1805 N N . ASN A 1 244 ? -15.366 -1.628 3.049 1.00 98.44 244 ASN A N 1
ATOM 1806 C CA . ASN A 1 244 ? -15.035 -2.700 3.995 1.00 98.44 244 ASN A CA 1
ATOM 1807 C C . ASN A 1 244 ? -13.519 -2.870 4.155 1.00 98.44 244 ASN A C 1
ATOM 1809 O O . ASN A 1 244 ? -12.811 -2.997 3.156 1.00 98.44 244 ASN A O 1
ATOM 1813 N N . VAL A 1 245 ? -13.026 -2.912 5.394 1.00 98.31 245 VAL A N 1
ATOM 1814 C CA . VAL A 1 245 ? -11.596 -3.049 5.706 1.00 98.31 245 VAL A CA 1
ATOM 1815 C C . VAL A 1 245 ? -11.386 -4.076 6.816 1.00 98.31 245 VAL A C 1
ATOM 1817 O O . VAL A 1 245 ? -12.085 -4.060 7.826 1.00 98.31 245 VAL A O 1
ATOM 1820 N N . MET A 1 246 ? -10.413 -4.965 6.632 1.00 97.25 246 MET A N 1
ATOM 1821 C CA . MET A 1 246 ? -9.860 -5.819 7.680 1.00 97.25 246 MET A CA 1
ATOM 1822 C C . MET A 1 246 ? -8.465 -5.309 8.039 1.00 97.25 246 MET A C 1
ATOM 1824 O O . MET A 1 246 ? -7.635 -5.133 7.149 1.00 97.25 246 MET A O 1
ATOM 1828 N N . LEU A 1 247 ? -8.218 -5.082 9.326 1.00 94.44 247 LEU A N 1
ATOM 1829 C CA . LEU A 1 247 ? -6.988 -4.516 9.858 1.00 94.44 247 LEU A CA 1
ATOM 1830 C C . LEU A 1 247 ? -6.417 -5.397 10.978 1.00 94.44 247 LEU A C 1
ATOM 1832 O O . LEU A 1 247 ? -7.032 -5.580 12.030 1.00 94.44 247 LEU A O 1
ATOM 1836 N N . ARG A 1 248 ? -5.203 -5.892 10.747 1.00 90.50 248 ARG A N 1
ATOM 1837 C CA . ARG A 1 248 ? -4.335 -6.564 11.714 1.00 90.50 248 ARG A CA 1
ATOM 1838 C C . ARG A 1 248 ? -2.950 -5.931 11.648 1.00 90.50 248 ARG A C 1
ATOM 1840 O O . ARG A 1 248 ? -2.165 -6.207 10.745 1.00 90.50 248 ARG A O 1
ATOM 1847 N N . ALA A 1 249 ? -2.656 -5.068 12.598 1.00 84.81 249 ALA A N 1
ATOM 1848 C CA . ALA A 1 249 ? -1.380 -4.410 12.782 1.00 84.81 249 ALA A CA 1
ATOM 1849 C C . ALA A 1 249 ? -0.589 -5.109 13.891 1.00 84.81 249 ALA A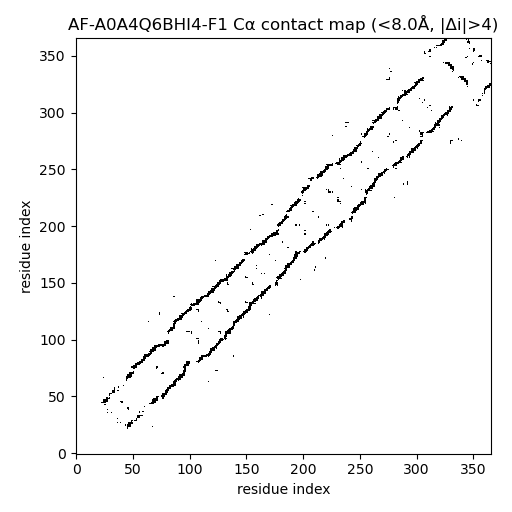 C 1
ATOM 1851 O O . ALA A 1 249 ? -1.119 -5.446 14.950 1.00 84.81 249 ALA A O 1
ATOM 1852 N N . ASN A 1 250 ? 0.700 -5.303 13.634 1.00 77.31 250 ASN A N 1
ATOM 1853 C CA . ASN A 1 250 ? 1.626 -5.947 14.560 1.00 77.31 250 ASN A CA 1
ATOM 1854 C C . ASN A 1 250 ? 2.229 -4.952 15.558 1.00 77.31 250 ASN A C 1
ATOM 1856 O O . ASN A 1 250 ? 2.633 -5.345 16.648 1.00 77.31 250 ASN A O 1
ATOM 1860 N N . THR A 1 251 ? 2.386 -3.683 15.166 1.00 73.38 251 THR A N 1
ATOM 1861 C CA . THR A 1 251 ? 2.991 -2.632 16.001 1.00 73.38 251 THR A CA 1
ATOM 1862 C C . THR A 1 251 ? 2.580 -1.254 15.482 1.00 73.38 251 THR A C 1
ATOM 1864 O O . THR A 1 251 ? 2.661 -1.021 14.273 1.00 73.38 251 THR A O 1
ATOM 1867 N N . LEU A 1 252 ? 2.187 -0.349 16.385 1.00 73.06 252 LEU A N 1
ATOM 1868 C CA . LEU A 1 252 ? 1.787 1.027 16.060 1.00 73.06 252 LEU A CA 1
ATOM 1869 C C . LEU A 1 252 ? 2.859 2.099 16.305 1.00 73.06 252 LEU A C 1
ATOM 1871 O O . LEU A 1 252 ? 2.625 3.262 15.983 1.00 73.06 252 LEU A O 1
ATOM 1875 N N . GLY A 1 253 ? 4.028 1.740 16.840 1.00 72.12 253 GLY A N 1
ATOM 1876 C CA . GLY A 1 253 ? 5.113 2.697 17.071 1.00 72.12 253 GLY A CA 1
ATOM 1877 C C . GLY A 1 253 ? 4.627 3.917 17.855 1.00 72.12 253 GLY A C 1
ATOM 1878 O O . GLY A 1 253 ? 4.020 3.764 18.908 1.00 72.12 253 GLY A O 1
ATOM 1879 N N . ASN A 1 254 ? 4.853 5.117 17.313 1.00 68.69 254 ASN A N 1
ATOM 1880 C CA . ASN A 1 254 ? 4.451 6.385 17.931 1.00 68.69 254 ASN A CA 1
ATOM 1881 C C . ASN A 1 254 ? 3.066 6.897 17.489 1.00 68.69 254 ASN A C 1
ATOM 1883 O O . ASN A 1 254 ? 2.748 8.067 17.726 1.00 68.69 254 ASN A O 1
ATOM 1887 N N . MET A 1 255 ? 2.260 6.072 16.812 1.00 73.69 255 MET A N 1
ATOM 1888 C CA . MET A 1 255 ? 0.941 6.489 16.343 1.00 73.69 255 MET A CA 1
ATOM 1889 C C . MET A 1 255 ? -0.063 6.633 17.480 1.00 73.69 255 MET A C 1
ATOM 1891 O O . MET A 1 255 ? -0.082 5.862 18.436 1.00 73.69 255 MET A O 1
ATOM 1895 N N . VAL A 1 256 ? -0.966 7.601 17.327 1.00 73.62 256 VAL A N 1
ATOM 1896 C CA . VAL A 1 256 ? -2.007 7.877 18.320 1.00 73.62 256 VAL A CA 1
ATOM 1897 C C . VAL A 1 256 ? -3.184 6.905 18.163 1.00 73.62 256 VAL A C 1
ATOM 1899 O O . VAL A 1 256 ? -3.861 6.618 19.154 1.00 73.62 256 VAL A O 1
ATOM 1902 N N . ARG A 1 257 ? -3.444 6.416 16.933 1.00 80.88 257 ARG A N 1
ATOM 1903 C CA . ARG A 1 257 ? -4.660 5.658 16.578 1.00 80.88 257 ARG A CA 1
ATOM 1904 C C . ARG A 1 257 ? -4.438 4.492 15.609 1.00 80.88 257 ARG A C 1
ATOM 1906 O O . ARG A 1 257 ? -3.643 4.614 14.679 1.00 80.88 257 ARG A O 1
ATOM 1913 N N . TYR A 1 258 ? -5.224 3.410 15.728 1.00 84.75 258 TYR A N 1
ATOM 1914 C CA . TYR A 1 258 ? -5.295 2.395 14.658 1.00 84.75 258 TYR A CA 1
ATOM 1915 C C . TYR A 1 258 ? -6.044 2.936 13.445 1.00 84.75 258 TYR A C 1
ATOM 1917 O O . TYR A 1 258 ? -5.570 2.800 12.319 1.00 84.75 258 TYR A O 1
ATOM 1925 N N . ALA A 1 259 ? -7.226 3.520 13.658 1.00 90.12 259 ALA A N 1
ATOM 1926 C CA . ALA A 1 259 ? -8.069 3.941 12.548 1.00 90.12 259 ALA A CA 1
ATOM 1927 C C . ALA A 1 259 ? -8.901 5.195 12.837 1.00 90.12 259 ALA A C 1
ATOM 1929 O O . ALA A 1 259 ? -9.532 5.315 13.887 1.00 90.12 259 ALA A O 1
ATOM 1930 N N . ASN A 1 260 ? -8.977 6.074 11.839 1.00 92.62 260 ASN A N 1
ATOM 1931 C CA . ASN A 1 260 ? -10.063 7.033 11.659 1.00 92.62 260 ASN A CA 1
ATOM 1932 C C . ASN A 1 260 ? -10.985 6.465 10.567 1.00 92.62 260 ASN A C 1
ATOM 1934 O O . ASN A 1 260 ? -10.539 6.239 9.442 1.00 92.62 260 ASN A O 1
ATOM 1938 N N . TYR A 1 261 ? -12.243 6.161 10.890 1.00 95.25 261 TYR A N 1
ATOM 1939 C CA . TYR A 1 261 ? -13.135 5.410 10.003 1.00 95.25 261 TYR A CA 1
ATOM 1940 C C . TYR A 1 261 ? -14.494 6.098 9.813 1.00 95.25 261 TYR A C 1
ATOM 1942 O O . TYR A 1 261 ? -15.386 6.032 10.657 1.00 95.25 261 TYR A O 1
ATOM 1950 N N . GLY A 1 262 ? -14.653 6.768 8.674 1.00 95.88 262 GLY A N 1
ATOM 1951 C CA . GLY A 1 262 ? -15.807 7.598 8.326 1.00 95.88 262 GLY A CA 1
ATOM 1952 C C . GLY A 1 262 ? -16.782 6.994 7.305 1.00 95.88 262 GLY A C 1
ATOM 1953 O O . GLY A 1 262 ? -17.670 7.706 6.833 1.00 95.88 262 GLY A O 1
ATOM 1954 N N . ALA A 1 263 ? -16.643 5.719 6.934 1.00 96.50 263 ALA A N 1
ATOM 1955 C CA . ALA A 1 263 ? -17.502 5.064 5.939 1.00 96.50 263 ALA A CA 1
ATOM 1956 C C . ALA A 1 263 ? -18.706 4.322 6.553 1.00 96.50 263 ALA A C 1
ATOM 1958 O O . ALA A 1 263 ? -18.731 4.007 7.740 1.00 96.50 263 ALA A O 1
ATOM 1959 N N . ASN A 1 264 ? -19.688 3.956 5.722 1.00 96.50 264 ASN A N 1
ATOM 1960 C CA . ASN A 1 264 ? -20.858 3.149 6.114 1.00 96.50 264 ASN A CA 1
ATOM 1961 C C . ASN A 1 264 ? -20.606 1.624 6.042 1.00 96.50 264 ASN A C 1
ATOM 1963 O O . ASN A 1 264 ? -21.549 0.837 5.942 1.00 96.50 264 ASN A O 1
ATOM 1967 N N . GLY A 1 265 ? -19.340 1.206 5.973 1.00 96.56 265 GLY A N 1
ATOM 1968 C CA . GLY A 1 265 ? -18.935 -0.188 5.800 1.00 96.56 265 GLY A CA 1
ATOM 1969 C C . GLY A 1 265 ? -18.578 -0.892 7.109 1.00 96.56 265 GLY A C 1
ATOM 1970 O O . GLY A 1 265 ? -18.865 -0.412 8.208 1.00 96.56 265 GLY A O 1
ATOM 1971 N N . ASN A 1 266 ? -17.927 -2.045 6.960 1.00 97.94 266 ASN A N 1
ATOM 1972 C CA . ASN A 1 266 ? -17.368 -2.801 8.071 1.00 97.94 266 ASN A CA 1
ATOM 1973 C C . ASN A 1 266 ? -15.884 -2.474 8.279 1.00 97.94 266 ASN A C 1
ATOM 1975 O O . ASN A 1 266 ? -15.100 -2.545 7.331 1.00 97.94 266 ASN A O 1
ATOM 1979 N N . LEU A 1 267 ? -15.490 -2.240 9.530 1.00 97.81 267 LEU A N 1
ATOM 1980 C CA . LEU A 1 267 ? -14.097 -2.292 9.969 1.00 97.81 267 LEU A CA 1
ATOM 1981 C C . LEU A 1 267 ? -13.920 -3.509 10.878 1.00 97.81 267 LEU A C 1
ATOM 1983 O O . LEU A 1 267 ? -14.548 -3.584 11.932 1.00 97.81 267 LEU A O 1
ATOM 1987 N N . ILE A 1 268 ? -13.075 -4.456 10.476 1.00 96.94 268 ILE A N 1
ATOM 1988 C CA . ILE A 1 268 ? -12.720 -5.621 11.291 1.00 96.94 268 ILE A CA 1
ATOM 1989 C C . ILE A 1 268 ? -11.306 -5.423 11.836 1.00 96.94 268 ILE A C 1
ATOM 1991 O O . ILE A 1 268 ? -10.372 -5.261 11.056 1.00 96.94 268 ILE A O 1
ATOM 1995 N N . LEU A 1 269 ? -11.149 -5.462 13.156 1.00 93.69 269 LEU A N 1
ATOM 1996 C CA . LEU A 1 269 ? -9.875 -5.392 13.872 1.00 93.69 269 LEU A CA 1
ATOM 1997 C C . LEU A 1 269 ? -9.572 -6.779 14.442 1.00 93.69 269 LEU A C 1
ATOM 1999 O O . LEU A 1 269 ? -10.349 -7.281 15.256 1.00 93.69 269 LEU A O 1
ATOM 2003 N N . LEU A 1 270 ? -8.471 -7.399 14.021 1.00 91.12 270 LEU A N 1
ATOM 2004 C CA . LEU A 1 270 ? -8.110 -8.761 14.427 1.00 91.12 270 LEU A CA 1
ATOM 2005 C C . LEU A 1 270 ? -6.750 -8.782 15.106 1.00 91.12 270 LEU A C 1
ATOM 2007 O O . LEU A 1 270 ? -5.759 -8.454 14.457 1.00 91.12 270 LEU A O 1
ATOM 2011 N N . GLU A 1 271 ? -6.709 -9.221 16.366 1.00 85.81 271 GLU A N 1
ATOM 2012 C CA . GLU A 1 271 ? -5.472 -9.490 17.117 1.00 85.81 271 GLU A CA 1
ATOM 2013 C C . GLU A 1 271 ? -4.418 -8.377 17.005 1.00 85.81 271 GLU A C 1
ATOM 2015 O O . GLU A 1 271 ? -3.212 -8.632 16.998 1.00 85.81 271 GLU A O 1
ATOM 2020 N N . ASN A 1 272 ? -4.862 -7.127 16.877 1.00 81.31 272 ASN A N 1
ATOM 2021 C CA . ASN A 1 272 ? -3.964 -5.992 16.860 1.00 81.31 272 ASN A CA 1
ATOM 2022 C C . ASN A 1 272 ? -3.299 -5.926 18.230 1.00 81.31 272 ASN A C 1
ATOM 2024 O O . ASN A 1 272 ? -3.988 -5.869 19.247 1.00 81.31 272 ASN A O 1
ATOM 2028 N N . ALA A 1 273 ? -1.973 -5.941 18.268 1.00 74.31 273 ALA A N 1
ATOM 2029 C CA . ALA A 1 273 ? -1.233 -5.827 19.512 1.00 74.31 273 ALA A CA 1
ATOM 2030 C C . ALA A 1 273 ? -0.550 -4.469 19.556 1.00 74.31 273 ALA A C 1
ATOM 2032 O O . ALA A 1 273 ? 0.281 -4.177 18.693 1.00 74.31 273 ALA A O 1
ATOM 2033 N N . ASN A 1 274 ? -0.876 -3.655 20.562 1.00 68.81 274 ASN A N 1
ATOM 2034 C CA . ASN A 1 274 ? -0.002 -2.561 20.941 1.00 68.81 274 ASN A CA 1
ATOM 2035 C C . ASN A 1 274 ? 0.715 -2.850 22.250 1.00 68.81 274 ASN A C 1
ATOM 2037 O O . ASN A 1 274 ? 0.086 -3.240 23.231 1.00 68.81 274 ASN A O 1
ATOM 2041 N N . LEU A 1 275 ? 2.034 -2.678 22.241 1.00 62.00 275 LEU A N 1
ATOM 2042 C CA . LEU A 1 275 ? 2.877 -2.861 23.413 1.00 62.00 275 LEU A CA 1
ATOM 2043 C C . LEU A 1 275 ? 3.179 -1.473 23.992 1.00 62.00 275 LEU A C 1
ATOM 2045 O O . LEU A 1 275 ? 4.012 -0.776 23.411 1.00 62.00 275 LEU A O 1
ATOM 2049 N N . PRO A 1 276 ? 2.557 -1.081 25.120 1.00 55.69 276 PRO A N 1
ATOM 2050 C CA . PRO A 1 276 ? 2.850 0.190 25.760 1.00 55.69 276 PRO A CA 1
ATOM 2051 C C . PRO A 1 276 ? 4.294 0.184 26.266 1.00 55.69 276 PRO A C 1
ATOM 2053 O O . PRO A 1 276 ? 4.623 -0.454 27.265 1.00 55.69 276 PRO A O 1
ATOM 2056 N N . GLY A 1 277 ? 5.168 0.875 25.540 1.00 56.69 277 GLY A N 1
ATOM 2057 C CA . GLY A 1 277 ? 6.487 1.284 26.008 1.00 56.69 277 GLY A CA 1
ATOM 2058 C C . GLY A 1 277 ? 6.442 2.701 26.590 1.00 56.69 277 GLY A C 1
ATOM 2059 O O . GLY A 1 277 ? 5.454 3.405 26.396 1.00 56.69 277 GLY A O 1
ATOM 2060 N N . PRO A 1 278 ? 7.511 3.169 27.256 1.00 55.22 278 PRO A N 1
ATOM 2061 C CA . PRO A 1 278 ? 7.590 4.541 27.775 1.00 55.22 278 PRO A CA 1
ATOM 2062 C C . PRO A 1 278 ? 7.474 5.629 26.688 1.00 55.22 278 PRO A C 1
ATOM 2064 O O . PRO A 1 278 ? 7.228 6.786 27.012 1.00 55.22 278 PRO A O 1
ATOM 2067 N N . GLU A 1 279 ? 7.642 5.266 25.413 1.00 55.66 279 GLU A N 1
ATOM 2068 C CA . GLU A 1 279 ? 7.473 6.157 24.257 1.00 55.66 279 GLU A CA 1
ATOM 2069 C C . GLU A 1 279 ? 6.136 5.965 23.519 1.00 55.66 279 GLU A C 1
ATOM 2071 O O . GLU A 1 279 ? 5.812 6.768 22.646 1.00 55.66 279 GLU A O 1
ATOM 2076 N N . ASP A 1 280 ? 5.347 4.935 23.858 1.00 58.81 280 ASP A N 1
ATOM 2077 C CA . ASP A 1 280 ? 4.053 4.689 23.214 1.00 58.81 280 ASP A CA 1
ATOM 2078 C C . ASP A 1 280 ? 3.065 5.789 23.626 1.00 58.81 280 ASP A C 1
ATOM 2080 O O . ASP A 1 280 ? 2.879 6.065 24.811 1.00 58.81 280 ASP A O 1
ATOM 2084 N N . LYS A 1 281 ? 2.446 6.433 22.630 1.00 59.00 281 LYS A N 1
ATOM 2085 C CA . LYS A 1 281 ? 1.443 7.501 22.797 1.00 59.00 281 LYS A CA 1
ATOM 2086 C C . LYS A 1 281 ? 0.077 7.126 22.225 1.00 59.00 281 LYS A C 1
ATOM 2088 O O . LYS A 1 281 ? -0.788 7.991 22.062 1.00 59.00 281 LYS A O 1
ATOM 2093 N N . SER A 1 282 ? -0.121 5.856 21.889 1.00 61.19 282 SER A N 1
ATOM 2094 C CA . SER A 1 282 ? -1.401 5.348 21.409 1.00 61.19 282 SER A CA 1
ATOM 2095 C C . SER A 1 282 ? -2.484 5.538 22.469 1.00 61.19 282 SER A C 1
ATOM 2097 O O . SER A 1 282 ? -2.520 4.883 23.502 1.00 61.19 282 SER A O 1
ATOM 2099 N N . SER A 1 283 ? -3.382 6.484 22.233 1.00 57.41 283 SER A N 1
ATOM 2100 C CA . SER A 1 283 ? -4.412 6.849 23.211 1.00 57.41 283 SER A CA 1
ATOM 2101 C C . SER A 1 283 ? -5.805 6.406 22.786 1.00 57.41 283 SER A C 1
ATOM 2103 O O . SER A 1 283 ? -6.729 6.439 23.593 1.00 57.41 283 SER A O 1
ATOM 2105 N N . VAL A 1 284 ? -6.004 6.009 21.525 1.00 62.22 284 VAL A N 1
ATOM 2106 C CA . VAL A 1 284 ? -7.326 5.617 21.027 1.00 62.22 284 VAL A CA 1
ATOM 2107 C C . VAL A 1 284 ? -7.197 4.497 20.011 1.00 62.22 284 VAL A C 1
ATOM 2109 O O . VAL A 1 284 ? -6.416 4.587 19.075 1.00 62.22 284 VAL A O 1
ATOM 2112 N N . GLY A 1 285 ? -8.015 3.456 20.139 1.00 78.12 285 GLY A N 1
ATOM 2113 C CA . GLY A 1 285 ? -8.046 2.383 19.155 1.00 78.12 285 GLY A CA 1
ATOM 2114 C C . GLY A 1 285 ? -8.626 2.858 17.821 1.00 78.12 285 GLY A C 1
ATOM 2115 O O . GLY A 1 285 ? -7.924 2.958 16.817 1.00 78.12 285 GLY A O 1
ATOM 2116 N N . VAL A 1 286 ? -9.915 3.194 17.818 1.00 88.50 286 VAL A N 1
ATOM 2117 C CA . VAL A 1 286 ? -10.652 3.628 16.625 1.00 88.50 286 VAL A CA 1
ATOM 2118 C C . VAL A 1 286 ? -11.472 4.875 16.904 1.00 88.50 286 VAL A C 1
ATOM 2120 O O . VAL A 1 286 ? -12.142 4.975 17.932 1.00 88.50 286 VAL A O 1
ATOM 2123 N N . THR A 1 287 ? -11.476 5.791 15.939 1.00 89.94 287 THR A N 1
ATOM 2124 C CA . THR A 1 287 ? -12.417 6.910 15.884 1.00 89.94 287 THR A CA 1
ATOM 2125 C C . THR A 1 287 ? -13.330 6.795 14.669 1.00 89.94 287 THR A C 1
ATOM 2127 O O . THR A 1 287 ? -12.911 6.308 13.619 1.00 89.94 287 THR A O 1
ATOM 2130 N N . THR A 1 288 ? -14.582 7.234 14.794 1.00 91.00 288 THR A N 1
ATOM 2131 C CA . THR A 1 288 ? -15.498 7.347 13.647 1.00 91.00 288 THR A CA 1
ATOM 2132 C C . THR A 1 288 ? -16.191 8.692 13.618 1.00 91.00 288 THR A C 1
ATOM 2134 O O . THR A 1 288 ? -16.547 9.224 14.667 1.00 91.00 288 THR A O 1
ATOM 2137 N N . GLU A 1 289 ? -16.509 9.157 12.418 1.00 87.94 289 GLU A N 1
ATOM 2138 C CA . GLU A 1 289 ? -17.293 10.372 12.202 1.00 87.94 289 GLU A CA 1
ATOM 2139 C C . GLU A 1 289 ? -18.738 10.239 12.711 1.00 87.94 289 GLU A C 1
ATOM 2141 O O . GLU A 1 289 ? -19.349 9.173 12.621 1.00 87.94 289 GLU A O 1
ATOM 2146 N N . GLU A 1 290 ? -19.344 11.337 13.178 1.00 82.94 290 GLU A N 1
ATOM 2147 C CA . GLU A 1 290 ? -20.700 11.320 13.763 1.00 82.94 290 GLU A CA 1
ATOM 2148 C C . GLU A 1 290 ? -21.780 10.768 12.820 1.00 82.94 290 GLU A C 1
ATOM 2150 O O . GLU A 1 290 ? -22.773 10.176 13.256 1.00 82.94 290 GLU A O 1
ATOM 2155 N N . ARG A 1 291 ? -21.609 11.005 11.514 1.00 86.25 291 ARG A N 1
ATOM 2156 C CA . ARG A 1 291 ? -22.583 10.643 10.476 1.00 86.25 291 ARG A CA 1
ATOM 2157 C C . ARG A 1 291 ? -22.362 9.246 9.898 1.00 86.25 291 ARG A C 1
ATOM 2159 O O . ARG A 1 291 ? -23.267 8.766 9.210 1.00 86.25 291 ARG A O 1
ATOM 2166 N N . ALA A 1 292 ? -21.218 8.617 10.170 1.00 88.06 292 ALA A N 1
ATOM 2167 C CA . ALA A 1 292 ? -20.891 7.295 9.655 1.00 88.06 292 ALA A CA 1
ATOM 2168 C C . ALA A 1 292 ? -21.843 6.239 10.235 1.00 88.06 292 ALA A C 1
ATOM 2170 O O . ALA A 1 292 ? -22.108 6.204 11.435 1.00 88.06 292 ALA A O 1
ATOM 2171 N N . LYS A 1 293 ? -22.367 5.363 9.375 1.00 93.69 293 LYS A N 1
ATOM 2172 C CA . LYS A 1 293 ? -23.114 4.155 9.761 1.00 93.69 293 LYS A CA 1
ATOM 2173 C C . LYS A 1 293 ? -22.177 2.950 9.749 1.00 93.69 293 LYS A C 1
ATOM 2175 O O . LYS A 1 293 ? -22.438 1.963 9.064 1.00 93.69 293 LYS A O 1
ATOM 2180 N N . ALA A 1 294 ? -21.040 3.091 10.421 1.00 96.31 294 ALA A N 1
ATOM 2181 C CA . ALA A 1 294 ? -20.003 2.075 10.450 1.00 96.31 294 ALA A CA 1
ATOM 2182 C C . ALA A 1 294 ? -20.415 0.891 11.331 1.00 96.31 294 ALA A C 1
ATOM 2184 O O . ALA A 1 294 ? -21.089 1.061 12.349 1.00 96.31 294 ALA A O 1
ATOM 2185 N N . ASN A 1 295 ? -19.947 -0.301 10.975 1.00 97.12 295 ASN A N 1
ATOM 2186 C CA . ASN A 1 295 ? -19.999 -1.466 11.847 1.00 97.12 295 ASN A CA 1
ATOM 2187 C C . ASN A 1 295 ? -18.574 -1.929 12.164 1.00 97.12 295 ASN A C 1
ATOM 2189 O O . ASN A 1 295 ? -17.853 -2.415 11.292 1.00 97.12 295 ASN A O 1
ATOM 2193 N N . ILE A 1 296 ? -18.168 -1.755 13.416 1.00 96.31 296 ILE A N 1
ATOM 2194 C CA . ILE A 1 296 ? -16.843 -2.120 13.906 1.00 96.31 296 ILE A CA 1
ATOM 2195 C C . ILE A 1 296 ? -16.939 -3.467 14.615 1.00 96.31 296 ILE A C 1
ATOM 2197 O O . ILE A 1 296 ? -17.705 -3.624 15.566 1.00 96.31 296 ILE A O 1
ATOM 2201 N N . ILE A 1 297 ? -16.136 -4.427 14.169 1.00 96.19 297 ILE A N 1
ATOM 2202 C CA . ILE A 1 297 ? -15.972 -5.732 14.807 1.00 96.19 297 ILE A CA 1
ATOM 2203 C C . ILE A 1 297 ? -14.526 -5.828 15.274 1.00 96.19 297 ILE A C 1
ATOM 2205 O O . ILE A 1 297 ? -13.607 -5.746 14.468 1.00 96.19 297 ILE A O 1
ATOM 2209 N N . SER A 1 298 ? -14.333 -5.996 16.570 1.00 94.00 298 SER A N 1
ATOM 2210 C CA . SER A 1 298 ? -13.032 -6.013 17.218 1.00 94.00 298 SER A CA 1
ATOM 2211 C C . SER A 1 298 ? -12.863 -7.328 17.968 1.00 94.00 298 SER A C 1
ATOM 2213 O O . SER A 1 298 ? -13.668 -7.634 18.845 1.00 94.00 298 SER A O 1
ATOM 2215 N N . LEU A 1 299 ? -11.888 -8.141 17.554 1.00 92.94 299 LEU A N 1
ATOM 2216 C CA . LEU A 1 299 ? -11.652 -9.493 18.061 1.00 92.94 299 LEU A CA 1
ATOM 2217 C C . LEU A 1 299 ? -10.213 -9.651 18.581 1.00 92.94 299 LEU A C 1
ATOM 2219 O O . LEU A 1 299 ? -9.260 -9.608 17.797 1.00 92.94 299 LEU A O 1
ATOM 2223 N N . GLY A 1 300 ? -10.067 -9.896 19.886 1.00 89.44 300 GLY A N 1
ATOM 2224 C CA . GLY A 1 300 ? -8.798 -10.282 20.520 1.00 89.44 300 GLY A CA 1
ATOM 2225 C C . GLY A 1 300 ? -7.687 -9.224 20.478 1.00 89.44 300 GLY A C 1
ATOM 2226 O O . GLY A 1 300 ? -6.508 -9.564 20.570 1.00 89.44 300 GLY A O 1
ATOM 2227 N N . ASN A 1 301 ? -8.032 -7.952 20.295 1.00 88.12 301 ASN A N 1
ATOM 2228 C CA . ASN A 1 301 ? -7.082 -6.848 20.209 1.00 88.12 301 ASN A CA 1
ATOM 2229 C C . ASN A 1 301 ? -6.575 -6.441 21.596 1.00 88.12 301 ASN A C 1
ATOM 2231 O O . ASN A 1 301 ? -7.279 -6.563 22.596 1.00 88.12 301 ASN A O 1
ATOM 2235 N N . LYS A 1 302 ? -5.355 -5.908 21.651 1.00 83.38 302 LYS A N 1
ATOM 2236 C CA . LYS A 1 302 ? -4.744 -5.327 22.847 1.00 83.38 302 LYS A CA 1
ATOM 2237 C C . LYS A 1 302 ? -4.529 -3.838 22.623 1.00 83.38 302 LYS A C 1
ATOM 2239 O O . LYS A 1 302 ? -3.714 -3.453 21.785 1.00 83.38 302 LYS A O 1
ATOM 2244 N N . TYR A 1 303 ? -5.249 -3.017 23.378 1.00 80.00 303 TYR A N 1
ATOM 2245 C CA . TYR A 1 303 ? -5.173 -1.560 23.297 1.00 80.00 303 TYR A CA 1
ATOM 2246 C C . TYR A 1 303 ? -4.263 -1.000 24.396 1.00 80.00 303 TYR A C 1
ATOM 2248 O O . TYR A 1 303 ? -4.365 -1.410 25.554 1.00 80.00 303 TYR A O 1
ATOM 2256 N N . GLY A 1 304 ? -3.369 -0.084 24.011 1.00 67.12 304 GLY A N 1
ATOM 2257 C CA . GLY A 1 304 ? -2.429 0.600 24.901 1.00 67.12 304 GLY A CA 1
ATOM 2258 C C . GLY A 1 304 ? -3.013 1.850 25.575 1.00 67.12 304 GLY A C 1
ATOM 2259 O O . GLY A 1 304 ? -4.031 2.379 25.135 1.00 67.12 304 GLY A O 1
ATOM 2260 N N . LEU A 1 305 ? -2.316 2.281 26.635 1.00 59.47 305 LEU A N 1
ATOM 2261 C CA . LEU A 1 305 ? -2.505 3.474 27.481 1.00 59.47 305 LEU A CA 1
ATOM 2262 C C . LEU A 1 305 ? -3.850 3.635 28.215 1.00 59.47 305 LEU A C 1
ATOM 2264 O O . LEU A 1 305 ? -4.930 3.253 27.784 1.00 59.47 305 LEU A O 1
ATOM 2268 N N . SER A 1 306 ? -3.710 4.163 29.430 1.00 54.09 306 SER A N 1
ATOM 2269 C CA . SER A 1 306 ? -4.513 3.828 30.605 1.00 54.09 306 SER A CA 1
ATOM 2270 C C . SER A 1 306 ? -5.848 4.569 30.772 1.00 54.09 306 SER A C 1
ATOM 2272 O O . SER A 1 306 ? -6.135 5.584 30.135 1.00 54.09 306 SER A O 1
ATOM 2274 N N . TYR A 1 307 ? -6.593 4.067 31.764 1.00 51.50 307 TYR A N 1
ATOM 2275 C CA . TYR A 1 307 ? -7.660 4.688 32.557 1.00 51.50 307 TYR A CA 1
ATOM 2276 C C . TYR A 1 307 ? -7.605 6.227 32.695 1.00 51.50 307 TYR A C 1
ATOM 2278 O O . TYR A 1 307 ? -8.664 6.851 32.712 1.00 51.50 307 TYR A O 1
ATOM 2286 N N . ASP A 1 308 ? -6.427 6.858 32.735 1.00 53.00 308 ASP A N 1
ATOM 2287 C CA . ASP A 1 308 ? -6.285 8.265 33.141 1.00 53.00 308 ASP A CA 1
ATOM 2288 C C . ASP A 1 308 ? -6.046 9.247 31.966 1.00 53.00 308 ASP A C 1
ATOM 2290 O O . ASP A 1 308 ? -6.442 10.407 32.054 1.00 53.00 308 ASP A O 1
ATOM 2294 N N . GLU A 1 309 ? -5.473 8.806 30.837 1.00 59.12 309 GLU A N 1
ATOM 2295 C CA . GLU A 1 309 ? -4.963 9.714 29.777 1.00 59.12 309 GLU A CA 1
ATOM 2296 C C . GLU A 1 309 ? -5.720 9.614 28.439 1.00 59.12 309 GLU A C 1
ATOM 2298 O O . GLU A 1 309 ? -5.784 10.572 27.668 1.00 59.12 309 GLU A O 1
ATOM 2303 N N . ALA A 1 310 ? -6.335 8.463 28.166 1.00 64.69 310 ALA A N 1
ATOM 2304 C CA . ALA A 1 310 ? -6.979 8.130 26.898 1.00 64.69 310 ALA A CA 1
ATOM 2305 C C . ALA A 1 310 ? -8.512 8.218 26.981 1.00 64.69 310 ALA A C 1
ATOM 2307 O O . ALA A 1 310 ? -9.103 7.832 27.987 1.00 64.69 310 ALA A O 1
ATOM 2308 N N . GLN A 1 311 ? -9.207 8.659 25.927 1.00 67.25 311 GLN A N 1
ATOM 2309 C CA . GLN A 1 311 ? -10.683 8.726 25.935 1.00 67.25 311 GLN A CA 1
ATOM 2310 C C . GLN A 1 311 ? -11.369 7.342 25.840 1.00 67.25 311 GLN A C 1
ATOM 2312 O O . GLN A 1 311 ? -12.583 7.247 26.013 1.00 67.25 311 GLN A O 1
ATOM 2317 N N . GLY A 1 312 ? -10.612 6.265 25.614 1.00 75.38 312 GLY A N 1
ATOM 2318 C CA . GLY A 1 312 ? -11.119 4.902 25.451 1.00 75.38 312 GLY A CA 1
ATOM 2319 C C . GLY A 1 312 ? -10.649 4.265 24.136 1.00 75.38 312 GLY A C 1
ATOM 2320 O O . GLY A 1 312 ? -10.122 4.962 23.268 1.00 75.38 312 GLY A O 1
ATOM 2321 N N . PRO A 1 313 ? -10.869 2.953 23.929 1.00 81.75 313 PRO A N 1
ATOM 2322 C CA . PRO A 1 313 ? -10.414 2.264 22.726 1.00 81.75 313 PRO A CA 1
ATOM 2323 C C . PRO A 1 313 ? -11.311 2.581 21.519 1.00 81.75 313 PRO A C 1
ATOM 2325 O O . PRO A 1 313 ? -10.890 2.419 20.377 1.00 81.75 313 PRO A O 1
ATOM 2328 N N . PHE A 1 314 ? -12.529 3.077 21.758 1.00 86.44 314 PHE A N 1
ATOM 2329 C CA . PHE A 1 314 ? -13.520 3.384 20.733 1.00 86.44 314 PHE A CA 1
ATOM 2330 C C . PHE A 1 314 ? -14.143 4.761 20.988 1.00 86.44 314 PHE A C 1
ATOM 2332 O O . PHE A 1 314 ? -14.882 4.934 21.956 1.00 86.44 314 PHE A O 1
ATOM 2339 N N . LEU A 1 315 ? -13.893 5.719 20.094 1.00 87.00 315 LEU A N 1
ATOM 2340 C CA . LEU A 1 315 ? -14.575 7.017 20.058 1.00 87.00 315 LEU A CA 1
ATOM 2341 C C . LEU A 1 315 ? -15.487 7.061 18.842 1.00 87.00 315 LEU A C 1
ATOM 2343 O O . LEU A 1 315 ? -15.062 7.365 17.727 1.00 87.00 315 LEU A O 1
ATOM 2347 N N . VAL A 1 316 ? -16.742 6.682 19.047 1.00 87.62 316 VAL A N 1
ATOM 2348 C CA . VAL A 1 316 ? -17.639 6.362 17.939 1.00 87.62 316 VAL A CA 1
ATOM 2349 C C . VAL A 1 316 ? -18.864 7.261 17.888 1.00 87.62 316 VAL A C 1
ATOM 2351 O O . VAL A 1 316 ? -19.416 7.663 18.912 1.00 87.62 316 VAL A O 1
ATOM 2354 N N . GLY A 1 317 ? -19.302 7.559 16.667 1.00 86.94 317 GLY A N 1
ATOM 2355 C CA . GLY A 1 317 ? -20.489 8.354 16.395 1.00 86.94 317 GLY A CA 1
ATOM 2356 C C . GLY A 1 317 ? -21.769 7.617 16.788 1.00 86.94 317 GLY A C 1
ATOM 2357 O O . GLY A 1 317 ? -21.819 6.389 16.858 1.00 86.94 317 GLY A O 1
ATOM 2358 N N . LYS A 1 318 ? -22.859 8.368 16.975 1.00 88.00 318 LYS A N 1
ATOM 2359 C CA . LYS A 1 318 ? -24.173 7.843 17.408 1.00 88.00 318 LYS A CA 1
ATOM 2360 C C . LYS A 1 318 ? -24.810 6.827 16.451 1.00 88.00 318 LYS A C 1
ATOM 2362 O O . LYS A 1 318 ? -25.823 6.227 16.793 1.00 88.00 318 LYS A O 1
ATOM 2367 N N . ARG A 1 319 ? -24.283 6.684 15.236 1.00 92.06 319 ARG A N 1
ATOM 2368 C CA . ARG A 1 319 ? -24.783 5.769 14.197 1.00 92.06 319 ARG A CA 1
ATOM 2369 C C . ARG A 1 319 ? -23.861 4.579 13.943 1.00 92.06 319 ARG A C 1
ATOM 2371 O O . ARG A 1 319 ? -24.234 3.694 13.179 1.00 92.06 319 ARG A O 1
ATOM 2378 N N . THR A 1 320 ? -22.700 4.561 14.587 1.00 94.62 320 THR A N 1
ATOM 2379 C CA . THR A 1 320 ? -21.740 3.465 14.517 1.00 94.62 320 THR A CA 1
ATOM 2380 C C . THR A 1 320 ? -22.118 2.391 15.528 1.00 94.62 320 THR A C 1
ATOM 2382 O O . THR A 1 320 ? -22.448 2.710 16.672 1.00 94.62 320 THR A O 1
ATOM 2385 N N . THR A 1 321 ? -22.037 1.125 15.122 1.00 95.75 321 THR A N 1
ATOM 2386 C CA . THR A 1 321 ? -22.128 -0.028 16.025 1.00 95.75 321 THR A CA 1
ATOM 2387 C C . THR A 1 321 ? -20.747 -0.611 16.281 1.00 95.75 321 THR A C 1
ATOM 2389 O O . THR A 1 321 ? -19.942 -0.719 15.357 1.00 95.75 321 THR A O 1
ATOM 2392 N N . VAL A 1 322 ? -20.477 -1.019 17.522 1.00 94.56 322 VAL A N 1
ATOM 2393 C CA . VAL A 1 322 ? -19.217 -1.668 17.911 1.00 94.56 322 VAL A CA 1
ATOM 2394 C C . VAL A 1 322 ? -19.512 -3.002 18.579 1.00 94.56 322 VAL A C 1
ATOM 2396 O O . VAL A 1 322 ? -20.296 -3.068 19.524 1.00 94.56 322 VAL A O 1
ATOM 2399 N N . ARG A 1 323 ? -18.851 -4.064 18.120 1.00 95.19 323 ARG A N 1
ATOM 2400 C CA . ARG A 1 323 ? -18.815 -5.370 18.781 1.00 95.19 323 ARG A CA 1
ATOM 2401 C C . ARG A 1 323 ? -17.373 -5.701 19.127 1.00 95.19 323 ARG A C 1
ATOM 2403 O O . ARG A 1 323 ? -16.582 -5.956 18.227 1.00 95.19 323 ARG A O 1
ATOM 2410 N N . SER A 1 324 ? -17.053 -5.675 20.412 1.00 92.81 324 SER A N 1
ATOM 2411 C CA . SER A 1 324 ? -15.737 -6.009 20.955 1.00 92.81 324 SER A CA 1
ATOM 2412 C C . SER A 1 324 ? -15.821 -7.368 21.644 1.00 92.81 324 SER A C 1
ATOM 2414 O O . SER A 1 324 ? -16.716 -7.575 22.464 1.00 92.81 324 SER A O 1
ATOM 2416 N N . ILE A 1 325 ? -14.955 -8.311 21.268 1.00 92.81 325 ILE A N 1
ATOM 2417 C CA . ILE A 1 325 ? -14.969 -9.696 21.758 1.00 92.81 325 ILE A CA 1
ATOM 2418 C C . ILE A 1 325 ? -13.555 -10.093 22.164 1.00 92.81 325 ILE A C 1
ATOM 2420 O O . ILE A 1 325 ? -12.651 -10.135 21.329 1.00 92.81 325 ILE A O 1
ATOM 2424 N N . GLY A 1 326 ? -13.363 -10.381 23.452 1.00 89.06 326 GLY A N 1
ATOM 2425 C CA . GLY A 1 326 ? -12.061 -10.797 23.981 1.00 89.06 326 GLY A CA 1
ATOM 2426 C C . GLY A 1 326 ? -10.948 -9.746 23.860 1.00 89.06 326 GLY A C 1
ATOM 2427 O O . GLY A 1 326 ? -9.779 -10.100 23.997 1.00 89.06 326 GLY A O 1
ATOM 2428 N N . ASP A 1 327 ? -11.283 -8.478 23.596 1.00 89.31 327 ASP A N 1
ATOM 2429 C CA . ASP A 1 327 ? -10.292 -7.403 23.567 1.00 89.31 327 ASP A CA 1
ATOM 2430 C C . ASP A 1 327 ? -9.803 -7.078 24.985 1.00 89.31 327 ASP A C 1
ATOM 2432 O O . ASP A 1 327 ? -10.548 -7.159 25.967 1.00 89.31 327 ASP A O 1
ATOM 2436 N N . LEU A 1 328 ? -8.539 -6.681 25.087 1.00 86.31 328 LEU A N 1
ATOM 2437 C CA . LEU A 1 328 ? -7.839 -6.444 26.339 1.00 86.31 328 LEU A CA 1
ATOM 2438 C C . LEU A 1 328 ? -7.285 -5.018 26.381 1.00 86.31 328 LEU A C 1
ATOM 2440 O O . LEU A 1 328 ? -6.735 -4.503 25.406 1.00 86.31 328 LEU A O 1
ATOM 2444 N N . TRP A 1 329 ? -7.365 -4.409 27.553 1.00 81.31 329 TRP A N 1
ATOM 2445 C CA . TRP A 1 329 ? -6.498 -3.316 27.947 1.00 81.31 329 TRP A CA 1
ATOM 2446 C C . TRP A 1 329 ? -5.128 -3.878 28.276 1.00 81.31 329 TRP A C 1
ATOM 2448 O O . TRP A 1 329 ? -5.022 -4.769 29.117 1.00 81.31 329 TRP A O 1
ATOM 2458 N N . MET A 1 330 ? -4.085 -3.340 27.657 1.00 78.25 330 MET A N 1
ATOM 2459 C CA . MET A 1 330 ? -2.712 -3.593 28.063 1.00 78.25 330 MET A CA 1
ATOM 2460 C C . MET A 1 330 ? -2.253 -2.426 28.934 1.00 78.25 330 MET A C 1
ATOM 2462 O O . MET A 1 330 ? -1.948 -1.341 28.441 1.00 78.25 330 MET A O 1
ATOM 2466 N N . LEU A 1 331 ? -2.275 -2.626 30.252 1.00 72.50 331 LEU A N 1
ATOM 2467 C CA . LEU A 1 331 ? -2.066 -1.560 31.226 1.00 72.50 331 LEU A CA 1
ATOM 2468 C C . LEU A 1 331 ? -0.606 -1.536 31.691 1.00 72.50 331 LEU A C 1
ATOM 2470 O O . LEU A 1 331 ? -0.050 -2.593 32.017 1.00 72.50 331 LEU A O 1
ATOM 2474 N N . PRO A 1 332 ? 0.027 -0.347 31.756 1.00 68.00 332 PRO A N 1
ATOM 2475 C CA . PRO A 1 332 ? 1.365 -0.238 32.304 1.00 68.00 332 PRO A CA 1
ATOM 2476 C C . PRO A 1 332 ? 1.330 -0.577 33.793 1.00 68.00 332 PRO A C 1
ATOM 2478 O O . PRO A 1 332 ? 0.499 -0.074 34.554 1.00 68.00 332 PRO A O 1
ATOM 2481 N N . ASN A 1 333 ? 2.274 -1.398 34.236 1.00 66.56 333 ASN A N 1
ATOM 2482 C CA . ASN A 1 333 ? 2.547 -1.521 35.655 1.00 66.56 333 ASN A CA 1
ATOM 2483 C C . ASN A 1 333 ? 3.404 -0.320 36.076 1.00 66.56 333 ASN A C 1
ATOM 2485 O O . ASN A 1 333 ? 4.576 -0.229 35.716 1.00 66.56 333 ASN A O 1
ATOM 2489 N N . LYS A 1 334 ? 2.808 0.595 36.855 1.00 64.88 334 LYS A N 1
ATOM 2490 C CA . LYS A 1 334 ? 3.431 1.857 37.302 1.00 64.88 334 LYS A CA 1
ATOM 2491 C C . LYS A 1 334 ? 4.724 1.660 38.121 1.00 64.88 334 LYS A C 1
ATOM 2493 O O . LYS A 1 334 ? 5.450 2.625 38.327 1.00 64.88 334 LYS A O 1
ATOM 2498 N N . THR A 1 335 ? 5.016 0.437 38.577 1.00 64.50 335 THR A N 1
ATOM 2499 C CA . THR A 1 335 ? 6.236 0.089 39.333 1.00 64.50 335 THR A CA 1
ATOM 2500 C C . THR A 1 335 ? 7.251 -0.734 38.536 1.00 64.50 335 THR A C 1
ATOM 2502 O O . THR A 1 335 ? 8.426 -0.746 38.885 1.00 64.50 335 THR A O 1
ATOM 2505 N N . ASP A 1 336 ? 6.822 -1.400 37.461 1.00 66.62 336 ASP A N 1
ATOM 2506 C CA . ASP A 1 336 ? 7.673 -2.225 36.599 1.00 66.62 336 ASP A CA 1
ATOM 2507 C C . ASP A 1 336 ? 7.071 -2.306 35.188 1.00 66.62 336 ASP A C 1
ATOM 2509 O O . ASP A 1 336 ? 6.295 -3.210 34.873 1.00 66.62 336 ASP A O 1
ATOM 2513 N N . TYR A 1 337 ? 7.447 -1.371 34.312 1.00 64.31 337 TYR A N 1
ATOM 2514 C CA . TYR A 1 337 ? 6.949 -1.303 32.932 1.00 64.31 337 TYR A CA 1
ATOM 2515 C C . TYR A 1 337 ? 7.302 -2.536 32.081 1.00 64.31 337 TYR A C 1
ATOM 2517 O O . TYR A 1 337 ? 6.729 -2.716 31.009 1.00 64.31 337 TYR A O 1
ATOM 2525 N N . THR A 1 338 ? 8.191 -3.420 32.551 1.00 65.50 338 THR A N 1
ATOM 2526 C CA . THR A 1 338 ? 8.485 -4.696 31.878 1.00 65.50 338 THR A CA 1
ATOM 2527 C C . THR A 1 338 ? 7.427 -5.773 32.148 1.00 65.50 338 THR A C 1
ATOM 2529 O O . THR A 1 338 ? 7.422 -6.809 31.483 1.00 65.50 338 THR A O 1
ATOM 2532 N N . LYS A 1 339 ? 6.497 -5.527 33.084 1.00 66.94 339 LYS A N 1
ATOM 2533 C CA . LYS A 1 339 ? 5.404 -6.437 33.467 1.00 66.94 339 LYS A CA 1
ATOM 2534 C C . LYS A 1 339 ? 4.027 -5.780 33.302 1.00 66.94 339 LYS A C 1
ATOM 2536 O O . LYS A 1 339 ? 3.328 -5.584 34.301 1.00 66.94 339 LYS A O 1
ATOM 2541 N N . PRO A 1 340 ? 3.615 -5.425 32.073 1.00 69.31 340 PRO A N 1
ATOM 2542 C CA . PRO A 1 340 ? 2.253 -4.967 31.824 1.00 69.31 340 PRO A CA 1
ATOM 2543 C C . PRO A 1 340 ? 1.256 -6.064 32.213 1.00 69.31 340 PRO A C 1
ATOM 2545 O O . PRO A 1 340 ? 1.541 -7.254 32.055 1.00 69.31 340 PRO A O 1
ATOM 2548 N N . PHE A 1 341 ? 0.082 -5.677 32.705 1.00 75.19 341 PHE A N 1
ATOM 2549 C CA . PHE A 1 341 ? -1.003 -6.626 32.955 1.00 75.19 341 PHE A CA 1
ATOM 2550 C C . PHE A 1 341 ? -2.162 -6.373 31.997 1.00 75.19 341 PHE A C 1
ATOM 2552 O O . PHE A 1 341 ? -2.395 -5.245 31.562 1.00 75.19 341 PHE A O 1
ATOM 2559 N N . ASN A 1 342 ? -2.866 -7.450 31.649 1.00 79.62 342 ASN A N 1
ATOM 2560 C CA . ASN A 1 342 ? -3.984 -7.390 30.722 1.00 79.62 342 ASN A CA 1
ATOM 2561 C C . ASN A 1 342 ? -5.303 -7.430 31.492 1.00 79.62 342 ASN A C 1
ATOM 2563 O O . ASN A 1 342 ? -5.503 -8.320 32.318 1.00 79.62 342 ASN A O 1
ATOM 2567 N N . GLU A 1 343 ? -6.210 -6.510 31.189 1.00 83.06 343 GLU A N 1
ATOM 2568 C CA . GLU A 1 343 ? -7.574 -6.510 31.720 1.00 83.06 343 GLU A CA 1
ATOM 2569 C C . GLU A 1 343 ? -8.583 -6.619 30.568 1.00 83.06 343 GLU A C 1
ATOM 2571 O O . GLU A 1 343 ? -8.474 -5.865 29.605 1.00 83.06 343 GLU A O 1
ATOM 2576 N N . PRO A 1 344 ? -9.589 -7.506 30.634 1.00 87.94 344 PRO A N 1
ATOM 2577 C CA . PRO A 1 344 ? -10.640 -7.553 29.622 1.00 87.94 344 PRO A CA 1
ATOM 2578 C C . PRO A 1 344 ? -11.399 -6.228 29.482 1.00 87.94 344 PRO A C 1
ATOM 2580 O O . PRO A 1 344 ? -11.876 -5.654 30.467 1.00 87.94 344 PRO A O 1
ATOM 2583 N N . ILE A 1 345 ? -11.586 -5.775 28.242 1.00 86.44 345 ILE A N 1
ATOM 2584 C CA . ILE A 1 345 ? -12.426 -4.618 27.937 1.00 86.44 345 ILE A CA 1
ATOM 2585 C C . ILE A 1 345 ? -13.886 -5.047 28.069 1.00 86.44 345 ILE A C 1
ATOM 2587 O O . ILE A 1 345 ? -14.430 -5.781 27.250 1.00 86.44 345 ILE A O 1
ATOM 2591 N N . THR A 1 346 ? -14.532 -4.570 29.128 1.00 87.38 346 THR A N 1
ATOM 2592 C CA . THR A 1 346 ? -15.948 -4.811 29.433 1.00 87.38 346 THR A CA 1
ATOM 2593 C C . THR A 1 346 ? -16.637 -3.493 29.769 1.00 87.38 346 THR A C 1
ATOM 2595 O O . THR A 1 346 ? -15.974 -2.522 30.137 1.00 87.38 346 THR A O 1
ATOM 2598 N N . THR A 1 347 ? -17.973 -3.452 29.734 1.00 86.81 347 THR A N 1
ATOM 2599 C CA . THR A 1 347 ? -18.739 -2.277 30.191 1.00 86.81 347 THR A CA 1
ATOM 2600 C C . THR A 1 347 ? -18.369 -1.882 31.624 1.00 86.81 347 THR A C 1
ATOM 2602 O O . THR A 1 347 ? -18.211 -0.700 31.922 1.00 86.81 347 THR A O 1
ATOM 2605 N N . ALA A 1 348 ? -18.169 -2.867 32.506 1.00 86.00 348 ALA A N 1
ATOM 2606 C CA . ALA A 1 348 ? -17.769 -2.626 33.889 1.00 86.00 348 ALA A CA 1
ATOM 2607 C C . ALA A 1 348 ? -16.350 -2.043 33.990 1.00 86.00 348 ALA A C 1
ATOM 2609 O O . ALA A 1 348 ? -16.148 -1.091 34.739 1.00 86.00 348 ALA A O 1
ATOM 2610 N N . ALA A 1 349 ? -15.385 -2.567 33.224 1.00 84.25 349 ALA A N 1
ATOM 2611 C CA . ALA A 1 349 ? -14.023 -2.026 33.184 1.00 84.25 349 ALA A CA 1
ATOM 2612 C C . ALA A 1 349 ? -14.002 -0.585 32.643 1.00 84.25 349 ALA A C 1
ATOM 2614 O O . ALA A 1 349 ? -13.428 0.298 33.271 1.00 84.25 349 ALA A O 1
ATOM 2615 N N . MET A 1 350 ? -14.720 -0.313 31.547 1.00 84.50 350 MET A N 1
ATOM 2616 C CA . MET A 1 350 ? -14.880 1.040 30.993 1.00 84.50 350 MET A CA 1
ATOM 2617 C C . MET A 1 350 ? -15.496 2.011 32.009 1.00 84.50 350 MET A C 1
ATOM 2619 O O . MET A 1 350 ? -15.004 3.124 32.179 1.00 84.50 350 MET A O 1
ATOM 2623 N N . SER A 1 351 ? -16.538 1.580 32.726 1.00 84.62 351 SER A N 1
ATOM 2624 C CA . SER A 1 351 ? -17.184 2.400 33.754 1.00 84.62 351 SER A CA 1
ATOM 2625 C C . SER A 1 351 ? -16.269 2.662 34.951 1.00 84.62 351 SER A C 1
ATOM 2627 O O . SER A 1 351 ? -16.242 3.790 35.439 1.00 84.62 351 SER A O 1
ATOM 2629 N N . ARG A 1 352 ? -15.506 1.661 35.422 1.00 83.31 352 ARG A N 1
ATOM 2630 C CA . ARG A 1 352 ? -14.486 1.856 36.471 1.00 83.31 352 ARG A CA 1
ATOM 2631 C C . ARG A 1 352 ? -13.409 2.843 36.033 1.00 83.31 352 ARG A C 1
ATOM 2633 O O . ARG A 1 352 ? -12.901 3.589 36.859 1.00 83.31 352 ARG A O 1
ATOM 2640 N N . ALA A 1 353 ? -13.108 2.865 34.738 1.00 78.25 353 ALA A N 1
ATOM 2641 C CA . ALA A 1 353 ? -12.188 3.806 34.119 1.00 78.25 353 ALA A CA 1
ATOM 2642 C C . ALA A 1 353 ? -12.758 5.211 33.892 1.00 78.25 353 ALA A C 1
ATOM 2644 O O . ALA A 1 353 ? -12.083 6.050 33.298 1.00 78.25 353 ALA A O 1
ATOM 2645 N N . GLY A 1 354 ? -14.003 5.474 34.304 1.00 80.38 354 GLY A N 1
ATOM 2646 C CA . GLY A 1 354 ? -14.671 6.747 34.040 1.00 80.38 354 GLY A CA 1
ATOM 2647 C C . GLY A 1 354 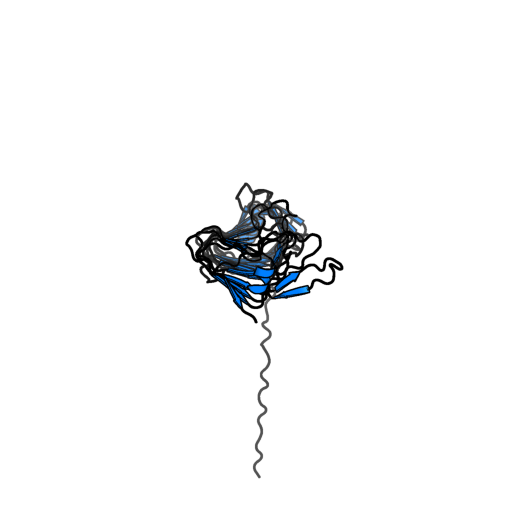? -14.885 7.020 32.546 1.00 80.38 354 GLY A C 1
ATOM 2648 O O . GLY A 1 354 ? -15.046 8.172 32.150 1.00 80.38 354 GLY A O 1
ATOM 2649 N N . LYS A 1 355 ? -14.858 5.984 31.697 1.00 81.56 355 LYS A N 1
ATOM 2650 C CA . LYS A 1 355 ? -15.023 6.112 30.245 1.00 81.56 355 LYS A CA 1
ATOM 2651 C C . LYS A 1 355 ? -16.478 5.922 29.855 1.00 81.56 355 LYS A C 1
ATOM 2653 O O . LYS A 1 355 ? -17.181 5.050 30.367 1.00 81.56 355 LYS A O 1
ATOM 2658 N N . THR A 1 356 ? -16.925 6.725 28.898 1.00 78.62 356 THR A N 1
ATOM 2659 C CA . THR A 1 356 ? -18.275 6.611 28.353 1.00 78.62 356 THR A CA 1
ATOM 2660 C C . THR A 1 356 ? -18.376 5.387 27.451 1.00 78.62 356 THR A C 1
ATOM 2662 O O . THR A 1 356 ? -17.584 5.205 26.529 1.00 78.62 356 THR A O 1
ATOM 2665 N N . VAL A 1 357 ? -19.393 4.563 27.692 1.00 81.88 357 VAL A N 1
ATOM 2666 C CA . VAL A 1 357 ? -19.773 3.471 26.797 1.00 81.88 357 VAL A CA 1
ATOM 2667 C C . VAL A 1 357 ? -20.949 3.939 25.950 1.00 81.88 357 VAL A C 1
ATOM 2669 O O . VAL A 1 357 ? -22.007 4.271 26.479 1.00 81.88 357 VAL A O 1
ATOM 2672 N N . SER A 1 358 ? -20.764 3.981 24.630 1.00 82.06 358 SER A N 1
ATOM 2673 C CA . SER A 1 358 ? -21.868 4.238 23.701 1.00 82.06 358 SER A CA 1
ATOM 2674 C C . SER A 1 358 ? -22.909 3.122 23.803 1.00 82.06 358 SER A C 1
ATOM 2676 O O . SER A 1 358 ? -22.555 1.948 23.888 1.00 82.06 358 SER A O 1
ATOM 2678 N N . SER A 1 359 ? -24.196 3.467 23.722 1.00 85.50 359 SER A N 1
ATOM 2679 C CA . SER A 1 359 ? -25.298 2.491 23.716 1.00 85.50 359 SER A CA 1
ATOM 2680 C C . SER A 1 359 ? -25.251 1.525 22.527 1.00 85.50 359 SER A C 1
ATOM 2682 O O . SER A 1 359 ? -25.896 0.483 22.552 1.00 85.50 359 SER A O 1
ATOM 2684 N N . ASN A 1 360 ? -24.500 1.874 21.481 1.00 88.12 360 ASN A N 1
ATOM 2685 C CA . ASN A 1 360 ? -24.311 1.043 20.293 1.00 88.12 360 ASN A CA 1
ATOM 2686 C C . ASN A 1 360 ? -23.040 0.183 20.364 1.00 88.12 360 ASN A C 1
ATOM 2688 O O . ASN A 1 360 ? -22.657 -0.427 19.364 1.00 88.12 360 ASN A O 1
ATOM 2692 N N . SER A 1 361 ? -22.375 0.158 21.520 1.00 89.19 361 SER A N 1
ATOM 2693 C CA . SER A 1 361 ? -21.200 -0.666 21.774 1.00 89.19 361 SER A CA 1
ATOM 2694 C C . SER A 1 361 ? -21.567 -1.847 22.665 1.00 89.19 361 SER A C 1
ATOM 2696 O O . SER A 1 361 ? -22.108 -1.673 23.754 1.00 89.19 361 SER A O 1
ATOM 2698 N N . SER A 1 362 ? -21.231 -3.056 22.221 1.00 90.81 362 SER A N 1
ATOM 2699 C CA . SER A 1 362 ? -21.349 -4.282 23.009 1.00 90.81 362 SER A CA 1
ATOM 2700 C C . SER A 1 362 ? -19.971 -4.892 23.248 1.00 90.81 362 SER A C 1
ATOM 2702 O O . SER A 1 362 ? -19.227 -5.117 22.290 1.00 90.81 362 SER A O 1
ATOM 2704 N N . PHE A 1 363 ? -19.676 -5.206 24.508 1.00 88.94 363 PHE A N 1
ATOM 2705 C CA . PHE A 1 363 ? -18.463 -5.902 24.931 1.00 88.94 363 PHE A CA 1
ATOM 2706 C C . PHE A 1 363 ? -18.834 -7.316 25.366 1.00 88.94 363 PHE A C 1
ATOM 2708 O O . PHE A 1 363 ? -19.573 -7.491 26.336 1.00 88.94 363 PHE A O 1
ATOM 2715 N N . LEU A 1 364 ? -18.368 -8.310 24.619 1.00 82.94 364 LEU A N 1
ATOM 2716 C CA . LEU A 1 364 ? -18.658 -9.718 24.851 1.00 82.94 364 LEU A CA 1
ATOM 2717 C C . LEU A 1 364 ? -17.438 -10.385 25.487 1.00 82.94 364 LEU A C 1
ATOM 2719 O O . LEU A 1 364 ? -16.303 -10.193 25.039 1.00 82.94 364 LEU A O 1
ATOM 2723 N N . ALA A 1 365 ? -17.688 -11.167 26.537 1.00 69.06 365 ALA A N 1
ATOM 2724 C CA . ALA A 1 365 ? -16.681 -12.077 27.059 1.00 69.06 365 ALA A CA 1
ATOM 2725 C C . ALA A 1 365 ? -16.341 -13.132 25.984 1.00 69.06 365 ALA A C 1
ATOM 2727 O O . ALA A 1 365 ? -17.231 -13.473 25.196 1.00 69.06 365 ALA A O 1
ATOM 2728 N N . PRO A 1 366 ? -15.077 -13.584 25.912 1.00 58.44 366 PRO A N 1
ATOM 2729 C CA . PRO A 1 366 ? -14.671 -14.648 25.000 1.00 58.44 366 PRO A CA 1
ATOM 2730 C C . PRO A 1 366 ? -15.392 -15.972 25.274 1.00 58.44 366 PRO A C 1
ATOM 2732 O O . PRO A 1 366 ? -15.773 -16.217 26.444 1.00 58.44 366 PRO A O 1
#

Sequence (366 aa):
MSHTVVKAQAIATGPRKGEEKPVRLLPIPLSATPAEIQALIDRHHNVYFGPGNYGIGNLRLEKGQKGLIWGAGRLTTTLTGSITISGSRELVLGNFNLSHTAAKGAAVIEVVGKAAADLTLLNTLVSAGNGGVGIRVKAPGRFTIQGCNPKWSDIGISIEHPAAAVYVFGGNLQYNRLHIQQVQGHLDARAFGMQGVRGEADIVIRSPSPGGYHVLEGIRTEGNNSANAIEALLNVPQTNEKVNVMLRANTLGNMVRYANYGANGNLILLENANLPGPEDKSSVGVTTEERAKANIISLGNKYGLSYDEAQGPFLVGKRTTVRSIGDLWMLPNKTDYTKPFNEPITTAAMSRAGKTVSSNSSFLAP

Mean predicted aligned error: 8.54 Å

Radius of gyration: 24.87 Å; Cα contacts (8 Å, |Δi|>4): 1128; chains: 1; bounding box: 52×92×68 Å